Protein AF-A0A846G3V0-F1 (afdb_monomer_lite)

Foldseek 3Di:
DDDPPPDPVVCQQVVCCCVVPVLVCAQPDQKHWAWAADDDLFKTKTKHKKWAALVCLVVQLVDFDDPDDLPWQPWDADPVRDIDNGNDPDPIHGQKHWADDPPPDQIWIDGDPCLCVLQVWDAPPVQRFTWHADPVRDTDTQWGTDRRIIMGGSLSVLLVCQVVNTWMKIWMKMKGFALDADPPDWDKDWDRDPVQSWTKIKIKDACVPVPSPNTGIMMIITGITIHHHDNNCCSCGPPNVPPVPPPWDWAFLDADPVRHTDIDTLPPQCADDPVGHNPVHHHNPRDGDDDPVVVVVQVVPPPRDDDDPDDDDD

Sequence (314 aa):
MATEKVNPSLKWLLQSDWREKFIPSLGIDPWITVYFDKVTEDENLGIFSALIPNADFETSLSKISWDFHLEDGHPCFNKNLNYLRFGNLDDVEPFIIRRDFHGIRDSYNEIIEEFRHFHRLYHDCEKNQLLKFDDRGDEIVVAKLETDKVEVRLKEVRQFLAVKEMHLAIYFDFKRYSESVLDEFTQELDHKNKKDLTYYKLRASSAENFHIANYKSFSYLCGKKLISPFPLNRCGMWPFNDKDKENYIDFIIGVDKNGDSVKYSCNPDELANYFGDNPNAPKYLTPVFFRREVLTKYYAHLYLELFPLTYLVN

pLDDT: mean 86.33, std 15.6, range [25.94, 98.75]

Structure (mmCIF, N/CA/C/O backbone):
data_AF-A0A846G3V0-F1
#
_entry.id   AF-A0A846G3V0-F1
#
loop_
_atom_site.group_PDB
_atom_site.id
_atom_site.type_symbol
_atom_site.label_atom_id
_atom_site.label_alt_id
_atom_site.label_comp_id
_atom_site.label_asym_id
_atom_site.label_entity_id
_atom_site.label_seq_id
_atom_site.pdbx_PDB_ins_code
_atom_site.Cartn_x
_atom_site.Cartn_y
_atom_site.Cartn_z
_atom_site.occupancy
_atom_site.B_iso_or_equiv
_atom_site.auth_seq_id
_atom_site.auth_comp_id
_atom_site.auth_asym_id
_atom_site.auth_atom_id
_atom_site.pdbx_PDB_model_num
ATOM 1 N N . MET A 1 1 ? 16.253 33.427 -20.059 1.00 36.03 1 MET A N 1
ATOM 2 C CA . MET A 1 1 ? 16.603 32.068 -19.598 1.00 36.03 1 MET A CA 1
ATOM 3 C C . MET A 1 1 ? 15.611 31.116 -20.231 1.00 36.03 1 MET A C 1
ATOM 5 O O . MET A 1 1 ? 14.451 31.117 -19.846 1.00 36.03 1 MET A O 1
ATOM 9 N N . ALA A 1 2 ? 16.030 30.451 -21.307 1.00 35.91 2 ALA A N 1
ATOM 10 C CA . ALA A 1 2 ? 15.195 29.511 -22.038 1.00 35.91 2 ALA A CA 1
ATOM 11 C C . ALA A 1 2 ? 15.079 28.224 -21.217 1.00 35.91 2 ALA A C 1
ATOM 13 O O . ALA A 1 2 ? 16.088 27.663 -20.803 1.00 35.91 2 ALA A O 1
ATOM 14 N N . THR A 1 3 ? 13.855 27.789 -20.951 1.00 39.22 3 THR A N 1
ATOM 15 C CA . THR A 1 3 ? 13.557 26.451 -20.452 1.00 39.22 3 THR A CA 1
ATOM 16 C C . THR A 1 3 ? 14.006 25.449 -21.511 1.00 39.22 3 THR A C 1
ATOM 18 O O . THR A 1 3 ? 13.355 25.304 -22.545 1.00 39.22 3 THR A O 1
ATOM 21 N N . GLU A 1 4 ? 15.143 24.788 -21.287 1.00 46.31 4 GLU A N 1
ATOM 22 C CA . GLU A 1 4 ? 15.537 23.620 -22.072 1.00 46.31 4 GLU A CA 1
ATOM 23 C C . GLU A 1 4 ? 14.394 22.605 -22.012 1.00 46.31 4 GLU A C 1
ATOM 25 O O . GLU A 1 4 ? 14.066 22.052 -20.960 1.00 46.31 4 GLU A O 1
ATOM 30 N N . LYS A 1 5 ? 13.725 22.395 -23.150 1.00 50.28 5 LYS A N 1
ATOM 31 C CA . LYS A 1 5 ? 12.775 21.298 -23.309 1.00 50.28 5 LYS A CA 1
ATOM 32 C C . LYS A 1 5 ? 13.585 20.007 -23.260 1.00 50.28 5 LYS A C 1
ATOM 34 O O . LYS A 1 5 ? 14.148 19.601 -24.270 1.00 50.28 5 LYS A O 1
ATOM 39 N N . VAL A 1 6 ? 13.665 19.398 -22.079 1.00 59.28 6 VAL A N 1
ATOM 40 C CA . VAL A 1 6 ? 14.255 18.069 -21.884 1.00 59.28 6 VAL A CA 1
ATOM 41 C C . VAL A 1 6 ? 13.674 17.118 -22.937 1.00 59.28 6 VAL A C 1
ATOM 43 O O . VAL A 1 6 ? 12.453 17.023 -23.080 1.00 59.28 6 VAL A O 1
ATOM 46 N N . ASN A 1 7 ? 14.553 16.453 -23.692 1.00 76.56 7 ASN A N 1
ATOM 47 C CA . ASN A 1 7 ? 14.195 15.498 -24.739 1.00 76.56 7 ASN A CA 1
ATOM 48 C C . ASN A 1 7 ? 13.205 14.443 -24.180 1.00 76.56 7 ASN A C 1
ATOM 50 O O . ASN A 1 7 ? 13.517 13.821 -23.160 1.00 76.56 7 ASN A O 1
ATOM 54 N N . PRO A 1 8 ? 12.032 14.217 -24.806 1.00 81.94 8 PRO A N 1
ATOM 55 C CA . PRO A 1 8 ? 11.047 13.238 -24.342 1.00 81.94 8 PRO A CA 1
ATOM 56 C C . PRO A 1 8 ? 11.614 11.831 -24.113 1.00 81.94 8 PRO A C 1
ATOM 58 O O . PRO A 1 8 ? 11.285 11.213 -23.101 1.00 8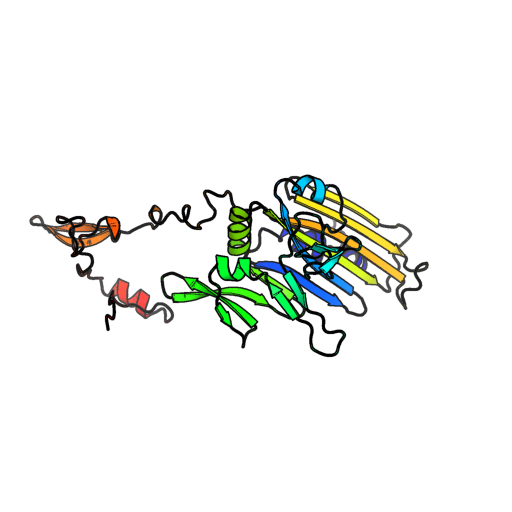1.94 8 PRO A O 1
ATOM 61 N N . SER A 1 9 ? 12.515 11.358 -24.982 1.00 79.44 9 SER A N 1
ATOM 62 C CA . SER A 1 9 ? 13.174 10.051 -24.829 1.00 79.44 9 SER A CA 1
ATOM 63 C C . SER A 1 9 ? 14.070 10.003 -23.594 1.00 79.44 9 SER A C 1
ATOM 65 O O . SER A 1 9 ? 14.131 8.994 -22.894 1.00 79.44 9 SER A O 1
ATOM 67 N N . LEU A 1 10 ? 14.733 11.118 -23.278 1.00 84.50 10 LEU A N 1
ATOM 68 C CA . LEU A 1 10 ? 15.531 11.219 -22.063 1.00 84.50 10 LEU A CA 1
ATOM 69 C C . LEU A 1 10 ? 14.627 11.219 -20.827 1.00 84.50 10 LEU A C 1
ATOM 71 O O . LEU A 1 10 ? 14.893 10.496 -19.879 1.00 84.50 10 LEU A O 1
ATOM 75 N N . LYS A 1 11 ? 13.518 11.966 -20.844 1.00 89.31 11 LYS A N 1
ATOM 76 C CA . LYS A 1 11 ? 12.551 11.978 -19.736 1.00 89.31 11 LYS A CA 1
ATOM 77 C C . LYS A 1 11 ? 11.951 10.592 -19.462 1.00 89.31 11 LYS A C 1
ATOM 79 O O . LYS A 1 11 ? 11.744 10.238 -18.302 1.00 89.31 11 LYS A O 1
ATOM 84 N N . TRP A 1 12 ? 11.693 9.822 -20.519 1.00 91.94 12 TRP A N 1
ATOM 85 C CA . TRP A 1 12 ? 11.236 8.434 -20.446 1.00 91.94 12 TRP A CA 1
ATOM 86 C C . TRP A 1 12 ? 12.228 7.543 -19.691 1.00 91.94 12 TRP A C 1
ATOM 88 O O . TRP A 1 12 ? 11.850 6.915 -18.701 1.00 91.94 12 TRP A O 1
ATOM 98 N N . LEU A 1 13 ? 13.501 7.562 -20.102 1.00 91.62 13 LEU A N 1
ATOM 99 C CA . LEU A 1 13 ? 14.582 6.766 -19.504 1.00 91.62 13 LEU A CA 1
ATOM 100 C C . LEU A 1 13 ? 15.007 7.273 -18.122 1.00 91.62 13 LEU A C 1
ATOM 102 O O . LEU A 1 13 ? 15.448 6.501 -17.280 1.00 91.62 13 LEU A O 1
ATOM 106 N N . LEU A 1 14 ? 14.839 8.563 -17.843 1.00 92.56 14 LEU A N 1
ATOM 107 C CA . LEU A 1 14 ? 15.019 9.096 -16.494 1.00 92.56 14 LEU A CA 1
ATOM 108 C C . LEU A 1 14 ? 13.836 8.812 -15.574 1.00 92.56 14 LEU A C 1
ATOM 110 O O . LEU A 1 14 ? 13.924 9.109 -14.384 1.00 92.56 14 LEU A O 1
ATOM 114 N N . GLN A 1 15 ? 12.761 8.221 -16.104 1.00 95.12 15 GLN A N 1
ATOM 115 C CA . GLN A 1 15 ? 11.571 7.827 -15.357 1.00 95.12 15 GLN A CA 1
ATOM 116 C C . GLN A 1 15 ? 11.016 8.971 -14.493 1.00 95.12 15 GLN A C 1
ATOM 118 O O . GLN A 1 15 ? 10.648 8.784 -13.332 1.00 95.12 15 GLN A O 1
ATOM 123 N N . SER A 1 16 ? 11.003 10.193 -15.041 1.00 92.88 16 SER A N 1
ATOM 124 C CA . SER A 1 16 ? 10.593 11.397 -14.302 1.00 92.88 16 SER A CA 1
ATOM 125 C C . SER A 1 16 ? 9.146 11.330 -13.814 1.00 92.88 16 SER A C 1
ATOM 127 O O . SER A 1 16 ? 8.824 11.886 -12.775 1.00 92.88 16 SER A O 1
ATOM 129 N N . ASP A 1 17 ? 8.253 10.653 -14.528 1.00 94.81 17 ASP A N 1
ATOM 130 C CA . ASP A 1 17 ? 6.891 10.383 -14.062 1.00 94.81 17 ASP 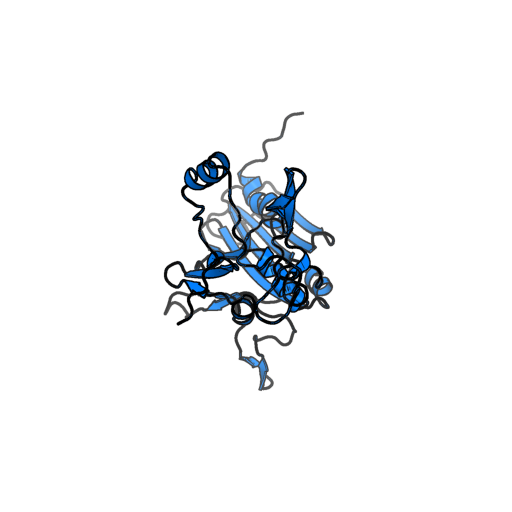A CA 1
ATOM 131 C C . ASP A 1 17 ? 6.870 9.579 -12.753 1.00 94.81 17 ASP A C 1
ATOM 133 O O . ASP A 1 17 ? 6.163 9.959 -11.819 1.00 94.81 17 ASP A O 1
ATOM 137 N N . TRP A 1 18 ? 7.707 8.548 -12.629 1.00 96.19 18 TRP A N 1
ATOM 138 C CA . TRP A 1 18 ? 7.819 7.770 -11.396 1.00 96.19 18 TRP A CA 1
ATOM 139 C C . TRP A 1 18 ? 8.525 8.550 -10.286 1.00 96.19 18 TRP A C 1
ATOM 141 O O . TRP A 1 18 ? 8.023 8.644 -9.167 1.00 96.19 18 TRP A O 1
ATOM 151 N N . ARG A 1 19 ? 9.666 9.169 -10.596 1.00 95.31 19 ARG A N 1
ATOM 152 C CA . ARG A 1 19 ? 10.493 9.876 -9.607 1.00 95.31 19 ARG A CA 1
ATOM 153 C C . ARG A 1 19 ? 9.908 11.188 -9.105 1.00 95.31 19 ARG A C 1
ATOM 155 O O . ARG A 1 19 ? 10.112 11.530 -7.946 1.00 95.31 19 ARG A O 1
ATOM 162 N N . GLU A 1 20 ? 9.273 11.957 -9.982 1.00 93.94 20 GLU A N 1
ATOM 163 C CA . GLU A 1 20 ? 8.843 13.329 -9.685 1.00 93.94 20 GLU A CA 1
ATOM 164 C C . GLU A 1 20 ? 7.348 13.414 -9.376 1.00 93.94 20 GLU A C 1
ATOM 166 O O . GLU A 1 20 ? 6.908 14.433 -8.847 1.00 93.94 20 GLU A O 1
ATOM 171 N N . LYS A 1 21 ? 6.561 12.371 -9.684 1.00 92.62 21 LYS A N 1
ATOM 172 C CA . LYS A 1 21 ? 5.121 12.341 -9.385 1.00 92.62 21 LYS A CA 1
ATOM 173 C C . LYS A 1 21 ? 4.738 11.185 -8.475 1.00 92.62 21 LYS A C 1
ATOM 175 O O . LYS A 1 21 ? 4.290 11.442 -7.366 1.00 92.62 21 LYS A O 1
ATOM 180 N N . PHE A 1 22 ? 4.939 9.943 -8.912 1.00 94.88 22 PHE A N 1
ATOM 181 C CA . PHE A 1 22 ? 4.436 8.776 -8.180 1.00 94.88 22 PHE A CA 1
ATOM 182 C C . PHE A 1 22 ? 5.112 8.581 -6.815 1.00 94.88 22 PHE A C 1
ATOM 184 O O . PHE A 1 22 ? 4.444 8.581 -5.787 1.00 94.88 22 PHE A O 1
ATOM 191 N N . ILE A 1 23 ? 6.445 8.458 -6.776 1.00 96.56 23 ILE A N 1
ATOM 192 C CA . ILE A 1 23 ? 7.184 8.207 -5.526 1.00 96.56 23 ILE A CA 1
ATOM 193 C C . ILE A 1 23 ? 6.943 9.327 -4.491 1.00 96.56 23 ILE A C 1
ATOM 195 O O . ILE A 1 23 ? 6.714 9.014 -3.318 1.00 96.56 23 ILE A O 1
ATOM 199 N N . PRO A 1 24 ? 6.940 10.622 -4.871 1.00 92.69 24 PRO A N 1
ATOM 200 C CA . PRO A 1 24 ? 6.578 11.692 -3.947 1.00 92.69 24 PRO A CA 1
ATOM 201 C C . PRO A 1 24 ? 5.133 11.625 -3.442 1.00 92.69 24 PRO A C 1
ATOM 203 O O . PRO A 1 24 ? 4.900 12.026 -2.305 1.00 92.69 24 PRO A O 1
ATOM 206 N N . SER A 1 25 ? 4.178 11.127 -4.237 1.00 90.94 25 SER A N 1
ATOM 207 C CA . SER A 1 25 ? 2.760 11.102 -3.853 1.00 90.94 25 SER A CA 1
ATOM 208 C C . SER A 1 25 ? 2.389 9.950 -2.910 1.00 90.94 25 SER A C 1
ATOM 210 O O . SER A 1 25 ? 1.431 10.060 -2.138 1.00 90.94 25 SER A O 1
ATOM 212 N N . LEU A 1 26 ? 3.192 8.880 -2.884 1.00 93.00 26 LEU A N 1
ATOM 213 C CA . LEU A 1 26 ? 3.075 7.791 -1.911 1.00 93.00 26 LEU A CA 1
ATOM 214 C C . LEU A 1 26 ? 3.123 8.328 -0.470 1.00 93.00 26 LEU A C 1
ATOM 216 O O . LEU A 1 26 ? 4.099 8.952 -0.050 1.00 93.00 26 LEU A O 1
ATOM 220 N N . GLY A 1 27 ? 2.070 8.052 0.302 1.00 86.94 27 GLY A N 1
ATOM 221 C CA . GLY A 1 27 ? 1.928 8.529 1.683 1.00 86.94 27 GLY A CA 1
ATOM 222 C C . GLY A 1 27 ? 1.340 9.937 1.825 1.00 86.94 27 GLY A C 1
ATOM 223 O O . GLY A 1 27 ? 1.166 10.395 2.956 1.00 86.94 27 GLY A O 1
ATOM 224 N N . ILE A 1 28 ? 1.008 10.601 0.712 1.00 90.06 28 ILE A N 1
ATOM 225 C CA . ILE A 1 28 ? 0.316 11.898 0.670 1.00 90.06 28 ILE A CA 1
ATOM 226 C C . ILE A 1 28 ? -1.082 11.728 0.077 1.00 90.06 28 ILE A C 1
ATOM 228 O O . ILE A 1 28 ? -2.059 12.214 0.650 1.00 90.06 28 ILE A O 1
ATOM 232 N N . ASP A 1 29 ? -1.175 11.024 -1.051 1.00 89.88 29 ASP A N 1
ATOM 233 C CA . ASP A 1 29 ? -2.441 10.819 -1.743 1.00 89.88 29 ASP A CA 1
ATOM 234 C C . ASP A 1 29 ? -3.405 9.958 -0.906 1.00 89.88 29 ASP A C 1
ATOM 236 O O . ASP A 1 29 ? -2.979 9.048 -0.188 1.00 89.88 29 ASP A O 1
ATOM 240 N N . PRO A 1 30 ? -4.730 10.188 -1.004 1.00 90.50 30 PRO A N 1
ATOM 241 C CA . PRO A 1 30 ? -5.718 9.402 -0.264 1.00 90.50 30 PRO A CA 1
ATOM 242 C C . PRO A 1 30 ? -5.701 7.908 -0.597 1.00 90.50 30 PRO A C 1
ATOM 244 O O . PRO A 1 30 ? -6.172 7.109 0.210 1.00 90.50 30 PRO A O 1
ATOM 247 N N . TRP A 1 31 ? -5.187 7.548 -1.773 1.00 95.94 31 TRP A N 1
ATOM 248 C CA . TRP A 1 31 ? -5.049 6.184 -2.261 1.00 95.94 31 TRP A CA 1
ATOM 249 C C . TRP A 1 31 ? -3.578 5.866 -2.468 1.00 95.94 31 TRP A C 1
ATOM 251 O O . TRP A 1 31 ? -2.837 6.666 -3.033 1.00 95.94 31 TRP A O 1
ATOM 261 N N . ILE A 1 32 ? -3.172 4.681 -2.030 1.00 97.25 32 ILE A N 1
ATOM 262 C CA . ILE A 1 32 ? -1.825 4.167 -2.215 1.00 97.25 32 ILE A CA 1
ATOM 263 C C . ILE A 1 32 ? -1.872 2.890 -3.044 1.00 97.25 32 ILE A C 1
ATOM 265 O O . ILE A 1 32 ? -2.667 1.989 -2.774 1.00 97.25 32 ILE A O 1
ATOM 269 N N . THR A 1 33 ? -1.018 2.816 -4.062 1.00 98.12 33 THR A N 1
ATOM 270 C CA . THR A 1 33 ? -0.804 1.589 -4.831 1.00 98.12 33 THR A CA 1
ATOM 271 C C . THR A 1 33 ? 0.133 0.676 -4.048 1.00 98.12 33 THR A C 1
ATOM 273 O O . THR A 1 33 ? 1.282 1.032 -3.796 1.00 98.12 33 THR A O 1
ATOM 276 N N . VAL A 1 34 ? -0.376 -0.484 -3.640 1.00 98.19 34 VAL A N 1
ATOM 277 C CA . VAL A 1 34 ? 0.334 -1.461 -2.791 1.00 98.19 34 VAL A CA 1
ATOM 278 C C . VAL A 1 34 ? 0.745 -2.720 -3.556 1.00 98.19 34 VAL A C 1
ATOM 280 O O . VAL A 1 34 ? 1.553 -3.513 -3.075 1.00 98.19 34 VAL A O 1
ATOM 283 N N . TYR A 1 35 ? 0.205 -2.878 -4.762 1.00 98.19 35 TYR A N 1
ATOM 284 C CA . TYR A 1 35 ? 0.622 -3.844 -5.766 1.00 98.19 35 TYR A CA 1
ATOM 285 C C . TYR A 1 35 ? 0.403 -3.225 -7.143 1.00 98.19 35 TYR A C 1
ATOM 287 O O . TYR A 1 35 ? -0.623 -2.577 -7.369 1.00 98.19 35 TYR A O 1
ATOM 295 N N . PHE A 1 36 ? 1.349 -3.425 -8.049 1.00 97.44 36 PHE A N 1
ATOM 296 C CA . PHE A 1 36 ? 1.206 -3.089 -9.459 1.00 97.44 36 PHE A CA 1
ATOM 297 C C . PHE A 1 36 ? 2.104 -4.006 -10.276 1.00 97.44 36 PHE A C 1
ATOM 299 O O . PHE A 1 36 ? 3.264 -4.189 -9.918 1.00 97.44 36 PHE A O 1
ATOM 306 N N . ASP A 1 37 ? 1.589 -4.558 -11.360 1.00 95.88 37 ASP A N 1
ATOM 307 C CA . ASP A 1 37 ? 2.368 -5.351 -12.300 1.00 95.88 37 ASP A CA 1
ATOM 308 C C . ASP A 1 37 ? 1.958 -4.974 -13.717 1.00 95.88 37 ASP A C 1
ATOM 310 O O . ASP A 1 37 ? 0.801 -5.118 -14.107 1.00 95.88 37 ASP A O 1
ATOM 314 N N . LYS A 1 38 ? 2.900 -4.443 -14.492 1.00 95.88 38 LYS A N 1
ATOM 315 C CA . LYS A 1 38 ? 2.662 -4.075 -15.885 1.00 95.88 38 LYS A CA 1
ATOM 316 C C . LYS A 1 38 ? 3.866 -4.448 -16.723 1.00 95.88 38 LYS A C 1
ATOM 318 O O . LYS A 1 38 ? 4.941 -3.866 -16.580 1.00 95.88 38 LYS A O 1
ATOM 323 N N . VAL A 1 39 ? 3.640 -5.343 -17.675 1.00 94.62 39 VAL A N 1
ATOM 324 C CA . VAL A 1 39 ? 4.629 -5.721 -18.682 1.00 94.62 39 VAL A CA 1
ATOM 325 C C . VAL A 1 39 ? 4.100 -5.352 -20.063 1.00 94.62 39 VAL A C 1
ATOM 327 O O . VAL A 1 39 ? 2.995 -5.720 -20.452 1.00 94.62 39 VAL A O 1
ATOM 330 N N . THR A 1 40 ? 4.898 -4.588 -20.796 1.00 93.31 40 THR A N 1
ATOM 331 C CA . THR A 1 40 ? 4.682 -4.195 -22.193 1.00 93.31 40 THR A CA 1
ATOM 332 C C . THR A 1 40 ? 5.984 -4.405 -22.963 1.00 93.31 40 THR A C 1
ATOM 334 O O . THR A 1 40 ? 6.967 -4.862 -22.386 1.00 93.31 40 THR A O 1
ATOM 337 N N . GLU A 1 41 ? 6.012 -4.075 -24.254 1.00 89.38 41 GLU A N 1
ATOM 338 C CA . GLU A 1 41 ? 7.249 -4.131 -25.045 1.00 89.38 41 GLU A CA 1
ATOM 339 C C . GLU A 1 41 ? 8.340 -3.235 -24.425 1.00 89.38 41 GLU A C 1
ATOM 341 O O . GLU A 1 41 ? 9.450 -3.687 -24.151 1.00 89.38 41 GLU A O 1
ATOM 346 N N . ASP A 1 42 ? 7.977 -1.991 -24.091 1.00 91.25 42 ASP A N 1
ATOM 347 C CA . ASP A 1 42 ? 8.928 -0.947 -23.689 1.00 91.25 42 ASP A CA 1
ATOM 348 C C . ASP A 1 42 ? 9.076 -0.769 -22.170 1.00 91.25 42 ASP A C 1
ATOM 350 O O . ASP A 1 42 ? 9.942 -0.017 -21.716 1.00 91.25 42 ASP A O 1
ATOM 354 N N . GLU A 1 43 ? 8.238 -1.423 -21.363 1.00 94.25 43 GLU A N 1
ATOM 355 C CA . GLU A 1 43 ? 8.241 -1.291 -19.902 1.00 94.25 43 GLU A CA 1
ATOM 356 C C . GLU A 1 43 ? 8.004 -2.628 -19.202 1.00 94.25 43 GLU A C 1
ATOM 358 O O . GLU A 1 43 ? 7.131 -3.399 -19.595 1.00 94.25 43 GLU A O 1
ATOM 363 N N . ASN A 1 44 ? 8.704 -2.838 -18.092 1.00 96.00 44 ASN A N 1
ATOM 364 C CA . ASN A 1 44 ? 8.387 -3.857 -17.100 1.00 96.00 44 ASN A CA 1
ATOM 365 C C . ASN A 1 44 ? 8.396 -3.183 -15.726 1.00 96.00 44 ASN A C 1
ATOM 367 O O . ASN A 1 44 ? 9.445 -2.726 -15.269 1.00 96.00 44 ASN A O 1
ATOM 371 N N . LEU A 1 45 ? 7.218 -3.042 -15.125 1.00 97.25 45 LEU A N 1
ATOM 372 C CA . LEU A 1 45 ? 6.995 -2.243 -13.931 1.00 97.25 45 LEU A CA 1
ATOM 373 C C . LEU A 1 45 ? 6.363 -3.101 -12.839 1.00 97.25 45 LEU A C 1
ATOM 375 O O . LEU A 1 45 ? 5.229 -3.545 -12.992 1.00 97.25 45 LEU A O 1
ATOM 379 N N . GLY A 1 46 ? 7.075 -3.265 -11.726 1.00 97.06 46 GLY A N 1
ATOM 380 C CA . GLY A 1 46 ? 6.588 -3.965 -10.545 1.00 97.06 46 GLY A CA 1
ATOM 381 C C . GLY A 1 46 ? 6.531 -3.058 -9.319 1.00 97.06 46 GLY A C 1
ATOM 382 O O . GLY A 1 46 ? 7.491 -2.348 -9.016 1.00 97.06 46 GLY A O 1
ATOM 383 N N . ILE A 1 47 ? 5.420 -3.114 -8.589 1.00 97.81 47 ILE A N 1
ATOM 384 C CA . ILE A 1 47 ? 5.260 -2.582 -7.234 1.00 97.81 47 ILE A CA 1
ATOM 385 C C . ILE A 1 47 ? 4.768 -3.706 -6.340 1.00 97.81 47 ILE A C 1
ATOM 387 O O . ILE A 1 47 ? 3.807 -4.401 -6.671 1.00 97.81 47 ILE A O 1
ATOM 391 N N . PHE A 1 48 ? 5.390 -3.841 -5.177 1.00 97.50 48 PHE A N 1
ATOM 392 C CA . PHE A 1 48 ? 4.958 -4.778 -4.151 1.00 97.50 48 PHE A CA 1
ATOM 393 C C . PHE A 1 48 ? 5.036 -4.148 -2.769 1.00 97.50 48 PHE A C 1
ATOM 395 O O . PHE A 1 48 ? 5.690 -3.119 -2.591 1.00 97.50 48 PHE A O 1
ATOM 402 N N . SER A 1 49 ? 4.372 -4.745 -1.783 1.00 97.75 49 SER A N 1
ATOM 403 C CA . SER A 1 49 ? 4.391 -4.208 -0.430 1.00 97.75 49 SER A CA 1
ATOM 404 C C . SER A 1 49 ? 4.434 -5.260 0.664 1.00 97.75 49 SER A C 1
ATOM 406 O O . SER A 1 49 ? 3.844 -6.336 0.561 1.00 97.75 49 SER A O 1
ATOM 408 N N . ALA A 1 50 ? 5.127 -4.899 1.739 1.00 97.62 50 ALA A N 1
ATOM 409 C CA . ALA A 1 50 ? 5.260 -5.699 2.946 1.00 97.62 50 ALA A CA 1
ATOM 410 C C . ALA A 1 50 ? 5.270 -4.806 4.188 1.00 97.62 50 ALA A C 1
ATOM 412 O O . ALA A 1 50 ? 5.546 -3.605 4.118 1.00 97.62 50 ALA A O 1
ATOM 413 N N . LEU A 1 51 ? 4.959 -5.401 5.327 1.00 98.31 51 LEU A N 1
ATOM 414 C CA . LEU A 1 51 ? 4.961 -4.768 6.632 1.00 98.31 51 LEU A CA 1
ATOM 415 C C . LEU A 1 51 ? 6.317 -4.992 7.296 1.00 98.31 51 LEU A C 1
ATOM 417 O O . LEU A 1 51 ? 6.768 -6.125 7.437 1.00 98.31 51 LEU A O 1
ATOM 421 N N . ILE A 1 52 ? 6.955 -3.903 7.708 1.00 97.88 52 ILE A N 1
ATOM 422 C CA . ILE A 1 52 ? 8.267 -3.904 8.353 1.00 97.88 52 ILE A CA 1
ATOM 423 C C . ILE A 1 52 ? 8.094 -3.484 9.811 1.00 97.88 52 ILE A C 1
ATOM 425 O O . ILE A 1 52 ? 7.532 -2.409 10.045 1.00 97.88 52 ILE A O 1
ATOM 429 N N . PRO A 1 53 ? 8.591 -4.257 10.791 1.00 97.19 53 PRO A N 1
ATOM 430 C CA . PRO A 1 53 ? 8.592 -3.844 12.190 1.00 97.19 53 PRO A CA 1
ATOM 431 C C . PRO A 1 53 ? 9.195 -2.451 12.385 1.00 97.19 53 PRO A C 1
ATOM 433 O O . PRO A 1 53 ? 10.208 -2.095 11.777 1.00 97.19 53 PRO A O 1
ATOM 436 N N . ASN A 1 54 ? 8.615 -1.656 13.287 1.00 95.94 54 ASN A N 1
ATOM 437 C CA . ASN A 1 54 ? 9.165 -0.342 13.635 1.00 95.94 54 ASN A CA 1
ATOM 438 C C . ASN A 1 54 ? 10.596 -0.414 14.193 1.00 95.94 54 ASN A C 1
ATOM 440 O O . ASN A 1 54 ? 11.307 0.583 14.145 1.00 95.94 54 ASN A O 1
ATOM 444 N N . ALA A 1 55 ? 11.033 -1.561 14.715 1.00 96.00 55 ALA A N 1
ATOM 445 C CA . ALA A 1 55 ? 12.416 -1.751 15.148 1.00 96.00 55 ALA A CA 1
ATOM 446 C C . ALA A 1 55 ? 13.406 -1.831 13.967 1.00 96.00 55 ALA A C 1
ATOM 448 O O . ALA A 1 55 ? 14.566 -1.451 14.116 1.00 96.00 55 ALA A O 1
ATOM 449 N N . ASP A 1 56 ? 12.940 -2.246 12.785 1.00 95.31 56 ASP A N 1
ATOM 450 C CA . ASP A 1 56 ? 13.797 -2.631 11.660 1.00 95.31 56 ASP A CA 1
ATOM 451 C C . ASP A 1 56 ? 13.745 -1.660 10.474 1.00 95.31 56 ASP A C 1
ATOM 453 O O . ASP A 1 56 ? 14.483 -1.831 9.497 1.00 95.31 56 ASP A O 1
ATOM 457 N N . PHE A 1 57 ? 12.919 -0.608 10.531 1.00 94.25 57 PHE A N 1
ATOM 458 C CA . PHE A 1 57 ? 12.729 0.295 9.388 1.00 94.25 57 PHE A CA 1
ATOM 459 C C . PHE A 1 57 ? 14.036 0.981 8.944 1.00 94.25 57 PHE A C 1
ATOM 461 O O . PHE A 1 57 ? 14.258 1.159 7.745 1.00 94.25 57 PHE A O 1
ATOM 468 N N . GLU A 1 58 ? 14.932 1.343 9.875 1.00 95.12 58 GLU A N 1
ATOM 469 C CA . GLU A 1 58 ? 16.228 1.947 9.528 1.00 95.12 58 GLU A CA 1
ATOM 470 C C . GLU A 1 58 ? 17.142 0.956 8.797 1.00 95.12 58 GLU A C 1
ATOM 472 O O . GLU A 1 58 ? 17.811 1.323 7.824 1.00 95.12 58 GLU A O 1
ATOM 477 N N . THR A 1 59 ? 17.137 -0.305 9.238 1.00 95.06 59 THR A N 1
ATOM 478 C CA . THR A 1 59 ? 17.868 -1.406 8.604 1.00 95.06 59 THR A CA 1
ATOM 479 C C . THR A 1 59 ? 17.314 -1.673 7.210 1.00 95.06 59 THR A C 1
ATOM 481 O O . THR A 1 59 ? 18.088 -1.738 6.251 1.00 95.06 59 THR A O 1
ATOM 484 N N . SER A 1 60 ? 15.988 -1.725 7.058 1.00 94.56 60 SER A N 1
ATOM 485 C CA . SER A 1 60 ? 15.325 -1.846 5.754 1.00 94.56 60 SER A CA 1
ATOM 486 C C . SER A 1 60 ? 15.706 -0.690 4.817 1.00 94.56 60 SER A C 1
ATOM 488 O O . SER A 1 60 ? 16.097 -0.930 3.672 1.00 94.56 60 SER A O 1
ATOM 490 N N . LEU A 1 61 ? 15.696 0.560 5.301 1.00 95.38 61 LEU A N 1
ATOM 491 C CA . LEU A 1 61 ? 16.030 1.761 4.517 1.00 95.38 61 LEU A CA 1
ATOM 492 C C . LEU A 1 61 ? 17.547 1.949 4.292 1.00 95.38 61 LEU A C 1
ATOM 494 O O . LEU A 1 61 ? 17.991 2.882 3.610 1.00 95.38 61 LEU A O 1
ATOM 498 N N . SER A 1 62 ? 18.391 1.079 4.853 1.00 95.12 62 SER A N 1
ATOM 499 C CA . SER A 1 62 ? 19.839 1.131 4.635 1.00 95.12 62 SER A CA 1
ATOM 500 C C . SER A 1 62 ? 20.233 0.730 3.207 1.00 95.12 62 SER A C 1
ATOM 502 O O . SER A 1 62 ? 21.240 1.236 2.704 1.00 95.12 62 SER A O 1
ATOM 504 N N . LYS A 1 63 ? 19.401 -0.089 2.545 1.00 95.12 63 LYS A N 1
ATOM 505 C CA . LYS A 1 63 ? 19.606 -0.711 1.228 1.00 95.12 63 LYS A CA 1
ATOM 506 C C . LYS A 1 63 ? 18.351 -0.590 0.350 1.00 95.12 63 LYS A C 1
ATOM 508 O O . LYS A 1 63 ? 17.240 -0.489 0.856 1.00 95.12 63 LYS A O 1
ATOM 513 N N . ILE A 1 64 ? 18.526 -0.627 -0.973 1.00 94.75 64 ILE A N 1
ATOM 514 C CA . ILE A 1 64 ? 17.407 -0.587 -1.938 1.00 94.75 64 ILE A CA 1
ATOM 515 C C . ILE A 1 64 ? 16.735 -1.948 -2.159 1.00 94.75 64 ILE A C 1
ATOM 517 O O . ILE A 1 64 ? 15.633 -1.994 -2.696 1.00 94.75 64 ILE A O 1
ATOM 521 N N . SER A 1 65 ? 17.397 -3.049 -1.783 1.00 92.44 65 SER A N 1
ATOM 522 C CA . SER A 1 65 ? 16.876 -4.402 -1.992 1.00 92.44 65 SER A CA 1
ATOM 523 C C . SER A 1 65 ? 15.593 -4.608 -1.203 1.00 92.44 65 SER A C 1
ATOM 525 O O . SER A 1 65 ? 15.452 -4.067 -0.107 1.00 92.44 65 SER A O 1
ATOM 527 N N . TRP A 1 66 ? 14.690 -5.421 -1.725 1.00 93.06 66 TRP A N 1
ATOM 528 C CA . TRP A 1 66 ? 13.447 -5.735 -1.039 1.00 93.06 66 TRP A CA 1
ATOM 529 C C . TRP A 1 66 ? 13.739 -6.608 0.185 1.00 93.06 66 TRP A C 1
ATOM 531 O O . TRP A 1 66 ? 14.711 -7.364 0.189 1.00 93.06 66 TRP A O 1
ATOM 541 N N . ASP A 1 67 ? 12.951 -6.435 1.244 1.00 92.56 67 ASP A N 1
ATOM 542 C CA . ASP A 1 67 ? 13.049 -7.265 2.456 1.00 92.56 67 ASP A CA 1
ATOM 543 C C . ASP A 1 67 ? 12.086 -8.464 2.381 1.00 92.56 67 ASP A C 1
ATOM 545 O O . ASP A 1 67 ? 12.129 -9.349 3.226 1.00 92.56 67 ASP A O 1
ATOM 549 N N . PHE A 1 68 ? 11.223 -8.467 1.362 1.00 91.06 68 PHE A N 1
ATOM 550 C CA . PHE A 1 68 ? 10.171 -9.441 1.121 1.00 91.06 68 PHE A CA 1
ATOM 551 C C . PHE A 1 68 ? 9.881 -9.500 -0.384 1.00 91.06 68 PHE A C 1
ATOM 553 O O . PHE A 1 68 ? 9.772 -8.456 -1.037 1.00 91.06 68 PHE A O 1
ATOM 560 N N . HIS A 1 69 ? 9.780 -10.698 -0.946 1.00 87.00 69 HIS A N 1
ATOM 561 C CA . HIS A 1 69 ? 9.609 -10.949 -2.377 1.00 87.00 69 HIS A CA 1
ATOM 562 C C . HIS A 1 69 ? 8.201 -11.466 -2.710 1.00 87.00 69 HIS A C 1
ATOM 564 O O . HIS A 1 69 ? 7.454 -11.886 -1.835 1.00 87.00 69 HIS A O 1
ATOM 570 N N . LEU A 1 70 ? 7.826 -11.441 -3.997 1.00 85.00 70 LEU A N 1
ATOM 571 C CA . LEU A 1 70 ? 6.500 -11.889 -4.465 1.00 85.00 70 LEU A CA 1
ATOM 572 C C . LEU A 1 70 ? 6.195 -13.357 -4.132 1.00 85.00 70 LEU A C 1
ATOM 574 O O . LEU A 1 70 ? 5.028 -13.719 -4.004 1.00 85.00 70 LEU A O 1
ATOM 578 N N . GLU A 1 71 ? 7.232 -14.191 -4.059 1.00 82.19 71 GLU A N 1
ATOM 579 C CA . GLU A 1 71 ? 7.123 -15.624 -3.762 1.00 82.19 71 GLU A CA 1
ATOM 580 C C . GLU A 1 71 ? 7.037 -15.909 -2.253 1.00 82.19 71 GLU A C 1
ATOM 582 O O . GLU A 1 71 ? 6.683 -17.022 -1.860 1.00 82.19 71 GLU A O 1
ATOM 587 N N . ASP A 1 72 ? 7.325 -14.909 -1.414 1.00 86.19 72 ASP A N 1
ATOM 588 C CA . ASP A 1 72 ? 7.156 -14.999 0.034 1.00 86.19 72 ASP A CA 1
ATOM 589 C C . ASP A 1 72 ? 5.666 -14.864 0.414 1.00 86.19 72 ASP A C 1
ATOM 591 O O . ASP A 1 72 ? 4.775 -14.698 -0.422 1.00 86.19 72 ASP A O 1
ATOM 595 N N . GLY A 1 73 ? 5.360 -14.951 1.710 1.00 88.75 73 GLY A N 1
ATOM 596 C CA . GLY A 1 73 ? 3.996 -14.790 2.230 1.00 88.75 73 GLY A CA 1
ATOM 597 C C . GLY A 1 73 ? 3.179 -16.074 2.257 1.00 88.75 73 GLY A C 1
ATOM 598 O O . GLY A 1 73 ? 2.054 -16.066 2.757 1.00 88.75 73 GLY A O 1
ATOM 599 N N . HIS A 1 74 ? 3.765 -17.185 1.807 1.00 91.19 74 HIS A N 1
ATOM 600 C CA . HIS A 1 74 ? 3.160 -18.512 1.860 1.00 91.19 74 HIS A CA 1
ATOM 601 C C . HIS A 1 74 ? 3.777 -19.349 2.985 1.00 91.19 74 HIS A C 1
ATOM 603 O O . HIS A 1 74 ? 5.005 -19.391 3.115 1.00 91.19 74 HIS A O 1
ATOM 609 N N . PRO A 1 75 ? 2.962 -20.056 3.788 1.00 92.50 75 PRO A N 1
ATOM 610 C CA . PRO A 1 75 ? 3.487 -20.970 4.786 1.00 92.50 75 PRO A CA 1
ATOM 611 C C . PRO A 1 75 ? 4.334 -22.083 4.166 1.00 92.50 75 PRO A C 1
ATOM 613 O O . PRO A 1 75 ? 3.908 -22.742 3.216 1.00 92.50 75 PRO A O 1
ATOM 616 N N . CYS A 1 76 ? 5.510 -22.346 4.730 1.00 92.50 76 CYS A N 1
ATOM 617 C CA . CYS A 1 76 ? 6.376 -23.423 4.259 1.00 92.50 76 CYS A CA 1
ATOM 618 C C . CYS A 1 76 ? 7.228 -24.015 5.389 1.00 92.50 76 CYS A C 1
ATOM 620 O O . CYS A 1 76 ? 7.277 -23.491 6.503 1.00 92.50 76 CYS A O 1
ATOM 622 N N . PHE A 1 77 ? 7.905 -25.127 5.103 1.00 93.56 77 PHE A N 1
ATOM 623 C CA . PHE A 1 77 ? 8.978 -25.638 5.951 1.00 93.56 77 PHE A CA 1
ATOM 624 C C . PHE A 1 77 ? 10.324 -25.266 5.343 1.00 93.56 77 PHE A C 1
ATOM 626 O O . PHE A 1 77 ? 10.556 -25.483 4.152 1.00 93.56 77 PHE A O 1
ATOM 633 N N . ASN A 1 78 ? 11.238 -24.758 6.166 1.00 90.44 78 ASN A N 1
ATOM 634 C CA . ASN A 1 78 ? 12.617 -24.575 5.728 1.00 90.44 78 ASN A CA 1
ATOM 635 C C . ASN A 1 78 ? 13.386 -25.912 5.715 1.00 90.44 78 ASN A C 1
ATOM 637 O O . ASN A 1 78 ? 12.894 -26.954 6.154 1.00 90.44 78 ASN A O 1
ATOM 641 N N . LYS A 1 79 ? 14.645 -25.880 5.261 1.00 90.88 79 LYS A N 1
ATOM 642 C CA . LYS A 1 79 ? 15.523 -27.067 5.206 1.00 90.88 79 LYS A CA 1
ATOM 643 C C . LYS A 1 79 ? 15.748 -27.745 6.566 1.00 90.88 79 LYS A C 1
ATOM 645 O O . LYS A 1 79 ? 16.092 -28.920 6.597 1.00 90.88 79 LYS A O 1
ATOM 650 N N . ASN A 1 80 ? 15.543 -27.016 7.663 1.00 93.44 80 ASN A N 1
ATOM 651 C CA . ASN A 1 80 ? 15.693 -27.504 9.033 1.00 93.44 80 ASN A CA 1
ATOM 652 C C . ASN A 1 80 ? 14.361 -27.986 9.638 1.00 93.44 80 ASN A C 1
ATOM 654 O O . ASN A 1 80 ? 14.313 -28.245 10.835 1.00 93.44 80 ASN A O 1
ATOM 658 N N . LEU A 1 81 ? 13.295 -28.106 8.834 1.00 92.44 81 LEU A N 1
ATOM 659 C CA . LEU A 1 81 ? 11.950 -28.512 9.263 1.00 92.44 81 LEU A CA 1
ATOM 660 C C . LEU A 1 81 ? 11.288 -27.547 10.263 1.00 92.44 81 LEU A C 1
ATOM 662 O O . LEU A 1 81 ? 10.378 -27.938 10.994 1.00 92.44 81 LEU A O 1
ATOM 666 N N . ASN A 1 82 ? 11.676 -26.270 10.250 1.00 93.56 82 ASN A N 1
ATOM 667 C CA . ASN A 1 82 ? 10.948 -25.230 10.973 1.00 93.56 82 ASN A CA 1
ATOM 668 C C . ASN A 1 82 ? 9.793 -24.725 10.109 1.00 93.56 82 ASN A C 1
ATOM 67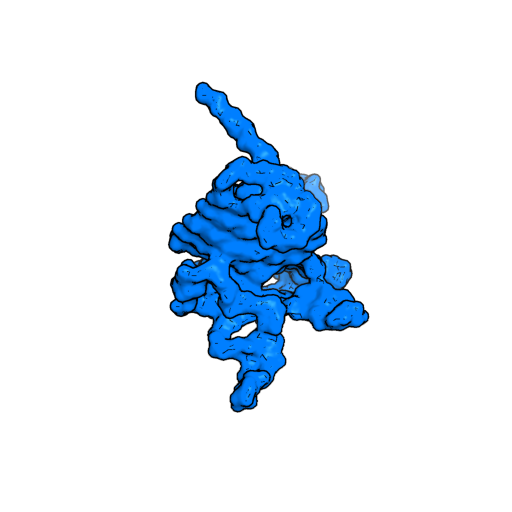0 O O . ASN A 1 82 ? 9.998 -24.401 8.936 1.00 93.56 82 ASN A O 1
ATOM 674 N N . TYR A 1 83 ? 8.603 -24.632 10.700 1.00 94.06 83 TYR A N 1
ATOM 675 C CA . TYR A 1 83 ? 7.446 -24.011 10.063 1.00 94.06 83 TYR A CA 1
ATOM 676 C C . TYR A 1 83 ? 7.622 -22.491 10.026 1.00 94.06 83 TYR A C 1
ATOM 678 O O . TYR A 1 83 ? 7.792 -21.860 11.069 1.00 94.06 83 TYR A O 1
ATOM 686 N N . LEU A 1 84 ? 7.567 -21.917 8.828 1.00 92.69 84 LEU A N 1
ATOM 687 C CA . LEU A 1 84 ? 7.635 -20.483 8.578 1.00 92.69 84 LEU A CA 1
ATOM 688 C C . LEU A 1 84 ? 6.260 -20.017 8.121 1.00 92.69 84 LEU A C 1
ATOM 690 O O . LEU A 1 84 ? 5.794 -20.427 7.060 1.00 92.69 84 LEU A O 1
ATOM 694 N N . ARG A 1 85 ? 5.607 -19.160 8.910 1.00 91.81 85 ARG A N 1
ATOM 695 C CA . ARG A 1 85 ? 4.242 -18.693 8.618 1.00 91.81 85 ARG A CA 1
ATOM 696 C C . ARG A 1 85 ? 4.151 -17.944 7.286 1.00 91.81 85 ARG A C 1
ATOM 698 O O . ARG A 1 85 ? 3.156 -18.099 6.589 1.00 91.81 85 ARG A O 1
ATOM 705 N N . PHE A 1 86 ? 5.177 -17.168 6.947 1.00 92.62 86 PHE A N 1
ATOM 706 C CA . PHE A 1 86 ? 5.238 -16.352 5.730 1.00 92.62 86 PHE A CA 1
ATOM 707 C C . PHE A 1 86 ? 6.435 -16.700 4.837 1.00 92.62 86 PHE A C 1
ATOM 709 O O . PHE A 1 86 ? 6.819 -15.910 3.982 1.00 92.62 86 PHE A O 1
ATOM 716 N N . GLY A 1 87 ? 7.044 -17.869 5.043 1.00 88.19 87 GLY A N 1
ATOM 717 C CA . GLY A 1 87 ? 8.179 -18.323 4.239 1.00 88.19 87 GLY A CA 1
ATOM 718 C C . GLY A 1 87 ? 9.529 -17.683 4.579 1.00 88.19 87 GLY A C 1
ATOM 719 O O . GLY A 1 87 ? 10.542 -18.083 4.013 1.00 88.19 87 GLY A O 1
ATOM 720 N N . ASN A 1 88 ? 9.576 -16.771 5.550 1.00 87.94 88 ASN A N 1
ATOM 721 C CA . ASN A 1 88 ? 10.792 -16.118 6.030 1.00 87.94 88 ASN A CA 1
ATOM 722 C C . ASN A 1 88 ? 11.059 -16.407 7.522 1.00 87.94 88 ASN A C 1
ATOM 724 O O . ASN A 1 88 ? 10.218 -16.956 8.236 1.00 87.94 88 ASN A O 1
ATOM 728 N N . LEU A 1 89 ? 12.282 -16.096 7.963 1.00 83.25 89 LEU A N 1
ATOM 729 C CA . LEU A 1 89 ? 12.701 -16.157 9.372 1.00 83.25 89 LEU A CA 1
ATOM 730 C C . LEU A 1 89 ? 12.641 -14.791 10.067 1.00 83.25 89 LEU A C 1
ATOM 732 O O . LEU A 1 89 ? 12.764 -14.737 11.288 1.00 83.25 89 LEU A O 1
ATOM 736 N N . ASP A 1 90 ? 12.489 -13.723 9.289 1.00 84.69 90 ASP A N 1
ATOM 737 C CA . ASP A 1 90 ? 12.448 -12.348 9.770 1.00 84.69 90 ASP A CA 1
ATOM 738 C C . ASP A 1 90 ? 11.000 -11.958 10.106 1.00 84.69 90 ASP A C 1
ATOM 740 O O . ASP A 1 90 ? 10.059 -12.502 9.532 1.00 84.69 90 ASP A O 1
ATOM 744 N N . ASP A 1 91 ? 10.806 -10.959 10.969 1.00 90.94 91 ASP A N 1
ATOM 745 C CA . ASP A 1 91 ? 9.477 -10.476 11.390 1.00 90.94 91 ASP A CA 1
ATOM 746 C C . ASP A 1 91 ? 8.767 -9.606 10.322 1.00 90.94 91 ASP A C 1
ATOM 748 O O . ASP A 1 91 ? 7.851 -8.836 10.617 1.00 90.94 91 ASP A O 1
ATOM 752 N N . VAL A 1 92 ? 9.200 -9.704 9.062 1.00 95.19 92 VAL A N 1
ATOM 753 C CA . VAL A 1 92 ? 8.575 -9.025 7.923 1.00 95.19 92 VAL A CA 1
ATOM 754 C C . VAL A 1 92 ? 7.336 -9.804 7.497 1.00 95.19 92 VAL A C 1
ATOM 756 O O . VAL A 1 92 ? 7.411 -10.997 7.203 1.00 95.19 92 VAL A O 1
ATOM 759 N N . GLU A 1 93 ? 6.193 -9.131 7.422 1.00 96.25 93 GLU A N 1
ATOM 760 C CA . GLU A 1 93 ? 4.918 -9.761 7.072 1.00 96.25 93 GLU A CA 1
ATOM 761 C C . GLU A 1 93 ? 4.430 -9.296 5.689 1.00 96.25 93 GLU A C 1
ATOM 763 O O . GLU A 1 93 ? 4.672 -8.150 5.300 1.00 96.25 93 GLU A O 1
ATOM 768 N N . PRO A 1 94 ? 3.700 -10.127 4.927 1.00 96.62 94 PRO A N 1
ATOM 769 C CA . PRO A 1 94 ? 3.057 -9.662 3.704 1.00 96.62 94 PRO A CA 1
ATOM 770 C C . PRO A 1 94 ? 1.995 -8.603 4.029 1.00 96.62 94 PRO A C 1
ATOM 772 O O . PRO A 1 94 ? 1.284 -8.712 5.025 1.00 96.62 94 PRO A O 1
ATOM 775 N N . PHE A 1 95 ? 1.824 -7.605 3.160 1.00 97.94 95 PHE A N 1
ATOM 776 C CA . PHE A 1 95 ? 0.583 -6.814 3.127 1.00 97.94 95 PHE A CA 1
ATOM 777 C C . PHE A 1 95 ? -0.351 -7.310 2.017 1.00 97.94 95 PHE A C 1
ATOM 779 O O . PHE A 1 95 ? -1.570 -7.388 2.199 1.00 97.94 95 PHE A O 1
ATOM 786 N N . ILE A 1 96 ? 0.252 -7.708 0.893 1.00 97.25 96 ILE A N 1
ATOM 787 C CA . ILE A 1 96 ? -0.384 -8.380 -0.236 1.00 97.25 96 ILE A CA 1
ATOM 788 C C . ILE A 1 96 ? 0.193 -9.787 -0.367 1.00 97.25 96 ILE A C 1
ATOM 790 O O . ILE A 1 96 ? 1.401 -9.977 -0.257 1.00 97.25 96 ILE A O 1
ATOM 794 N N . ILE A 1 97 ? -0.666 -10.763 -0.647 1.00 95.19 97 ILE A N 1
ATOM 795 C CA . ILE A 1 97 ? -0.283 -12.121 -1.033 1.00 95.19 97 ILE A CA 1
ATOM 796 C C . ILE A 1 97 ? -0.679 -12.310 -2.498 1.00 95.19 97 ILE A C 1
ATOM 798 O O . ILE A 1 97 ? -1.863 -12.255 -2.844 1.00 95.19 97 ILE A O 1
ATOM 802 N N . ARG A 1 98 ? 0.310 -12.534 -3.372 1.00 93.38 98 ARG A N 1
ATOM 803 C CA . ARG A 1 98 ? 0.062 -12.903 -4.771 1.00 93.38 98 ARG A CA 1
ATOM 804 C C . ARG A 1 98 ? -0.231 -14.398 -4.845 1.00 93.38 98 ARG A C 1
ATOM 806 O O . ARG A 1 98 ? 0.567 -15.223 -4.403 1.00 93.38 98 ARG A O 1
ATOM 813 N N . ARG A 1 99 ? -1.374 -14.751 -5.425 1.00 91.94 99 ARG A N 1
ATOM 814 C CA . ARG A 1 99 ? -1.766 -16.134 -5.703 1.00 91.94 99 ARG A CA 1
ATOM 815 C C . ARG A 1 99 ? -1.461 -16.428 -7.162 1.00 91.94 99 ARG A C 1
ATOM 817 O O . ARG A 1 99 ? -2.131 -15.886 -8.035 1.00 91.94 99 ARG A O 1
ATOM 824 N N . ASP A 1 100 ? -0.454 -17.256 -7.416 1.00 90.06 100 ASP A N 1
ATOM 825 C CA . ASP A 1 100 ? -0.155 -17.795 -8.745 1.00 90.06 100 ASP A CA 1
ATOM 826 C C . ASP A 1 100 ? -0.589 -19.262 -8.835 1.00 90.06 100 ASP A C 1
ATOM 828 O O . ASP A 1 100 ? -0.495 -20.016 -7.866 1.00 90.06 100 ASP A O 1
ATOM 832 N N . PHE A 1 101 ? -1.071 -19.660 -10.009 1.00 92.69 101 PHE A N 1
ATOM 833 C CA . PHE A 1 101 ? -1.507 -21.029 -10.290 1.00 92.69 101 PHE A CA 1
ATOM 834 C C . PHE A 1 101 ? -0.810 -21.596 -11.526 1.00 92.69 101 PHE A C 1
ATOM 836 O O . PHE A 1 101 ? -1.380 -22.440 -12.221 1.00 92.69 101 PHE A O 1
ATOM 843 N N . HIS A 1 102 ? 0.397 -21.111 -11.834 1.00 89.88 102 HIS A N 1
ATOM 844 C CA . HIS A 1 102 ? 1.229 -21.581 -12.940 1.00 89.88 102 HIS A CA 1
ATOM 845 C C . HIS A 1 102 ? 0.489 -21.597 -14.288 1.00 89.88 102 HIS A C 1
ATOM 847 O O . HIS A 1 102 ? 0.610 -22.533 -15.078 1.00 89.88 102 HIS A O 1
ATOM 853 N N . GLY A 1 103 ? -0.349 -20.582 -14.523 1.00 90.31 103 GLY A N 1
ATOM 854 C CA . GLY A 1 103 ? -1.160 -20.449 -15.736 1.00 90.31 103 GLY A CA 1
ATOM 855 C C . GLY A 1 103 ? -2.364 -21.398 -15.844 1.00 90.31 103 GLY A C 1
ATOM 856 O O . GLY A 1 103 ? -3.078 -21.348 -16.842 1.00 90.31 103 GLY A O 1
ATOM 857 N N . ILE A 1 104 ? -2.635 -22.250 -14.845 1.00 95.56 104 ILE A N 1
ATOM 858 C CA . ILE A 1 104 ? -3.819 -23.136 -14.827 1.00 95.56 104 ILE A CA 1
ATOM 859 C C . ILE A 1 104 ? -5.097 -22.342 -14.512 1.00 95.56 104 ILE A C 1
ATOM 861 O O . ILE A 1 104 ? -6.198 -22.690 -14.958 1.00 95.56 104 ILE A O 1
ATOM 865 N N . ARG A 1 105 ? -4.960 -21.298 -13.695 1.00 95.25 105 ARG A N 1
ATOM 866 C CA . ARG A 1 105 ? -6.010 -20.349 -13.319 1.00 95.25 105 ARG A CA 1
ATOM 867 C C . ARG A 1 105 ? -5.430 -18.949 -13.291 1.00 95.25 105 ARG A C 1
ATOM 869 O O . ARG A 1 105 ? -4.223 -18.787 -13.103 1.00 95.25 105 ARG A O 1
ATOM 876 N N . ASP A 1 106 ? -6.314 -17.971 -13.428 1.00 92.50 106 ASP A N 1
ATOM 877 C CA . ASP A 1 106 ? -5.943 -16.574 -13.285 1.00 92.50 106 ASP A CA 1
ATOM 878 C C . ASP A 1 106 ? -5.383 -16.334 -11.885 1.00 92.50 106 ASP A C 1
ATOM 880 O O . ASP A 1 106 ? -5.977 -16.700 -10.866 1.00 92.50 106 ASP A O 1
ATOM 884 N N . SER A 1 107 ? -4.200 -15.737 -11.855 1.00 93.44 107 SER A N 1
ATOM 885 C CA . SER A 1 107 ? -3.592 -15.248 -10.630 1.00 93.44 107 SER A CA 1
ATOM 886 C C . SER A 1 107 ? -4.382 -14.064 -10.083 1.00 93.44 107 SER A C 1
ATOM 888 O O . SER A 1 107 ? -4.935 -13.280 -10.854 1.00 93.44 107 SER A O 1
ATOM 890 N N . TYR A 1 108 ? -4.381 -13.884 -8.769 1.00 94.12 108 TYR A N 1
ATOM 891 C CA . TYR A 1 108 ? -5.059 -12.760 -8.130 1.00 94.12 108 TYR A CA 1
ATOM 892 C C . TYR A 1 108 ? -4.317 -12.306 -6.871 1.00 94.12 108 TYR A C 1
ATOM 894 O O . TYR A 1 108 ? -3.379 -12.960 -6.408 1.00 94.12 108 TYR A O 1
ATOM 902 N N . ASN A 1 109 ? -4.716 -11.152 -6.337 1.00 95.25 109 ASN A N 1
ATOM 903 C CA . ASN A 1 109 ? -4.109 -10.554 -5.153 1.00 95.25 109 ASN A CA 1
ATOM 904 C C . ASN A 1 109 ? -5.056 -10.654 -3.959 1.00 95.25 109 ASN A C 1
ATOM 906 O O . ASN A 1 109 ? -6.237 -10.325 -4.065 1.00 95.25 109 ASN A O 1
ATOM 910 N N . GLU A 1 110 ? -4.520 -11.050 -2.811 1.00 95.31 110 GLU A N 1
ATOM 911 C CA . GLU A 1 110 ? -5.216 -11.018 -1.528 1.00 95.31 110 GLU A CA 1
ATOM 912 C C . GLU A 1 110 ? -4.568 -9.945 -0.647 1.00 95.31 110 GLU A C 1
ATOM 914 O O . GLU A 1 110 ? -3.350 -9.921 -0.488 1.00 95.31 110 GLU A O 1
ATOM 919 N N . ILE A 1 111 ? -5.368 -9.060 -0.047 1.00 97.25 111 ILE A N 1
ATOM 920 C CA . ILE A 1 111 ? -4.909 -8.288 1.117 1.00 97.25 111 ILE A CA 1
ATOM 921 C C . ILE A 1 111 ? -4.968 -9.215 2.328 1.00 97.25 111 ILE A C 1
ATOM 923 O O . ILE A 1 111 ? -5.944 -9.961 2.474 1.00 97.25 111 ILE A O 1
ATOM 927 N N . ILE A 1 112 ? -3.957 -9.150 3.200 1.00 96.88 112 ILE A N 1
ATOM 928 C CA . ILE A 1 112 ? -3.908 -9.994 4.395 1.00 96.88 112 ILE A CA 1
ATOM 929 C C . ILE A 1 112 ? -5.214 -9.955 5.189 1.00 96.88 112 ILE A C 1
ATOM 931 O O . ILE A 1 112 ? -5.827 -8.906 5.412 1.00 96.88 112 ILE A O 1
ATOM 935 N N . GLU A 1 113 ? -5.631 -11.133 5.640 1.00 96.62 113 GLU A N 1
ATOM 936 C CA . GLU A 1 113 ? -6.902 -11.317 6.330 1.00 96.62 113 GLU A CA 1
ATOM 937 C C . GLU A 1 113 ? -7.011 -10.436 7.586 1.00 96.62 113 GLU A C 1
ATOM 939 O O . GLU A 1 113 ? -8.058 -9.847 7.849 1.00 96.62 113 GLU A O 1
ATOM 944 N N . GLU A 1 114 ? -5.907 -10.266 8.315 1.00 97.62 114 GLU A N 1
ATOM 945 C CA . GLU A 1 114 ? -5.864 -9.440 9.520 1.00 97.62 114 GLU A CA 1
ATOM 946 C C . GLU A 1 114 ? -6.278 -7.986 9.247 1.00 97.62 114 GLU A C 1
ATOM 948 O O . GLU A 1 114 ? -7.061 -7.428 10.011 1.00 97.62 114 GLU A O 1
ATOM 953 N N . PHE A 1 115 ? -5.847 -7.390 8.128 1.00 98.19 115 PHE A N 1
ATOM 954 C CA . PHE A 1 115 ? -6.260 -6.036 7.739 1.00 98.19 115 PHE A CA 1
ATOM 955 C C . PHE A 1 115 ? -7.765 -5.963 7.449 1.00 98.19 115 PHE A C 1
ATOM 957 O O . PHE A 1 115 ? -8.435 -5.000 7.834 1.00 98.19 115 PHE A O 1
ATOM 964 N N . ARG A 1 116 ? -8.308 -6.998 6.794 1.00 98.00 116 ARG A N 1
ATOM 965 C CA . ARG A 1 116 ? -9.739 -7.096 6.473 1.00 98.00 116 ARG A CA 1
ATOM 966 C C . ARG A 1 116 ? -10.574 -7.162 7.746 1.00 98.00 116 ARG A C 1
ATOM 968 O O . ARG A 1 116 ? -11.514 -6.385 7.892 1.00 98.00 116 ARG A O 1
ATOM 975 N N . HIS A 1 117 ? -10.203 -8.033 8.682 1.00 97.50 117 HIS A N 1
ATOM 976 C CA . HIS A 1 117 ? -10.919 -8.196 9.950 1.00 97.50 117 HIS A CA 1
ATOM 977 C C . HIS A 1 117 ? -10.746 -6.997 10.878 1.00 97.50 117 HIS A C 1
ATOM 979 O O . HIS A 1 117 ? -11.721 -6.558 11.487 1.00 97.50 117 HIS A O 1
ATOM 985 N N . PHE A 1 118 ? -9.546 -6.415 10.937 1.00 96.44 118 PHE A N 1
ATOM 986 C CA . PHE A 1 118 ? -9.258 -5.227 11.743 1.00 96.44 118 PHE A CA 1
ATOM 987 C C . PHE A 1 118 ? -10.189 -4.057 11.402 1.00 96.44 118 PHE A C 1
ATOM 989 O O . PHE A 1 118 ? -10.719 -3.396 12.296 1.00 96.44 118 PHE A O 1
ATOM 996 N N . HIS A 1 119 ? -10.444 -3.837 10.110 1.00 96.00 119 HIS A N 1
ATOM 997 C CA . HIS A 1 119 ? -11.363 -2.799 9.637 1.00 96.00 119 HIS A CA 1
ATOM 998 C C . HIS A 1 119 ? -12.802 -3.278 9.424 1.00 96.00 119 HIS A C 1
ATOM 1000 O O . HIS A 1 119 ? -13.644 -2.467 9.037 1.00 96.00 119 HIS A O 1
ATOM 1006 N N . ARG A 1 120 ? -13.092 -4.560 9.695 1.00 95.12 120 ARG A N 1
ATOM 1007 C CA . ARG A 1 120 ? -14.389 -5.219 9.458 1.00 95.12 120 ARG A CA 1
ATOM 1008 C C . ARG A 1 120 ? -14.889 -5.028 8.023 1.00 95.12 120 ARG A C 1
ATOM 1010 O O . ARG A 1 120 ? -16.041 -4.666 7.798 1.00 95.12 120 ARG A O 1
ATOM 1017 N N . LEU A 1 121 ? -13.996 -5.227 7.057 1.00 97.69 121 LEU A N 1
ATOM 1018 C CA . LEU A 1 121 ? -14.278 -4.971 5.651 1.00 97.69 121 LEU A CA 1
ATOM 1019 C C . LEU A 1 121 ? -15.165 -6.062 5.051 1.00 97.69 121 LEU A C 1
ATOM 1021 O O . LEU A 1 121 ? -14.859 -7.253 5.145 1.00 97.69 121 LEU A O 1
ATOM 1025 N N . TYR A 1 122 ? -16.219 -5.637 4.367 1.00 97.44 122 TYR A N 1
ATOM 1026 C CA . TYR A 1 122 ? -17.023 -6.486 3.498 1.00 97.44 122 TYR A CA 1
ATOM 1027 C C . TYR A 1 122 ? -16.352 -6.616 2.127 1.00 97.44 122 TYR A C 1
ATOM 1029 O O . TYR A 1 122 ? -15.784 -5.650 1.623 1.00 97.44 122 TYR A O 1
ATOM 1037 N N . HIS A 1 123 ? -16.409 -7.798 1.510 1.00 97.56 123 HIS A N 1
ATOM 1038 C CA . HIS A 1 123 ? -15.881 -8.016 0.161 1.00 97.56 123 HIS A CA 1
ATOM 1039 C C . HIS A 1 123 ? -17.029 -8.021 -0.846 1.00 97.56 123 HIS A C 1
ATOM 1041 O O . HIS A 1 123 ? -17.815 -8.963 -0.893 1.00 97.56 123 HIS A O 1
ATOM 1047 N N . ASP A 1 124 ? -17.100 -6.973 -1.662 1.00 97.25 124 ASP A N 1
ATOM 1048 C CA . ASP A 1 124 ? -17.918 -6.952 -2.870 1.00 97.25 124 ASP A CA 1
ATOM 1049 C C . ASP A 1 124 ? -17.196 -7.767 -3.953 1.00 97.25 124 ASP A C 1
ATOM 1051 O O . ASP A 1 124 ? -16.247 -7.291 -4.583 1.00 97.25 124 ASP A O 1
ATOM 1055 N N . CYS A 1 125 ? -17.616 -9.020 -4.128 1.00 94.25 125 CYS A N 1
ATOM 1056 C CA . CYS A 1 125 ? -17.033 -9.942 -5.102 1.00 94.25 125 CYS A CA 1
ATOM 1057 C C . CYS A 1 125 ? -17.336 -9.557 -6.557 1.00 94.25 125 CYS A C 1
ATOM 1059 O O . CYS A 1 125 ? -16.595 -9.974 -7.443 1.00 94.25 125 CYS A O 1
ATOM 1061 N N . GLU A 1 126 ? -18.396 -8.786 -6.823 1.00 94.56 126 GLU A N 1
ATOM 1062 C CA . GLU A 1 126 ? -18.759 -8.390 -8.189 1.00 94.56 126 GLU A CA 1
ATOM 1063 C C . GLU A 1 126 ? -17.806 -7.316 -8.711 1.00 94.56 126 GLU A C 1
ATOM 1065 O O . GLU A 1 126 ? -17.321 -7.400 -9.838 1.00 94.56 126 GLU A O 1
ATOM 1070 N N . LYS A 1 127 ? -17.496 -6.321 -7.872 1.00 94.94 127 LYS A N 1
ATOM 1071 C CA . LYS A 1 127 ? -16.546 -5.244 -8.207 1.00 94.94 127 LYS A CA 1
ATOM 1072 C C . LYS A 1 127 ? -15.109 -5.547 -7.790 1.00 94.94 127 LYS A C 1
ATOM 1074 O O . LYS A 1 127 ? -14.213 -4.759 -8.083 1.00 94.94 127 LYS A O 1
ATOM 1079 N N . ASN A 1 128 ? -14.905 -6.647 -7.072 1.00 95.88 128 ASN A N 1
ATOM 1080 C CA . ASN A 1 128 ? -13.670 -7.009 -6.387 1.00 95.88 128 ASN A CA 1
ATOM 1081 C C . ASN A 1 128 ? -13.106 -5.869 -5.516 1.00 95.88 128 ASN A C 1
ATOM 1083 O O . ASN A 1 128 ? -11.969 -5.414 -5.671 1.00 95.88 128 ASN A O 1
ATOM 1087 N N . GLN A 1 129 ? -13.946 -5.375 -4.606 1.00 97.88 129 GLN A N 1
ATOM 1088 C CA . GLN A 1 129 ? -13.641 -4.254 -3.717 1.00 97.88 129 GLN A CA 1
ATOM 1089 C C . GLN A 1 129 ? -13.840 -4.631 -2.253 1.00 97.88 129 GLN A C 1
ATOM 1091 O O . GLN A 1 129 ? -14.696 -5.444 -1.910 1.00 97.88 129 GLN A O 1
ATOM 1096 N N . LEU A 1 130 ? -13.063 -4.000 -1.374 1.00 98.50 130 LEU A N 1
ATOM 1097 C CA . LEU A 1 130 ? -13.285 -4.068 0.066 1.00 98.50 130 LEU A CA 1
ATOM 1098 C C . LEU A 1 130 ? -13.984 -2.799 0.530 1.00 98.50 130 LEU A C 1
ATOM 1100 O O . LEU A 1 130 ? -13.468 -1.698 0.326 1.00 98.50 130 LEU A O 1
ATOM 1104 N N . LEU A 1 131 ? -15.137 -2.967 1.163 1.00 98.06 131 LEU A N 1
ATOM 1105 C CA . LEU A 1 131 ? -16.013 -1.900 1.617 1.00 98.06 131 LEU A CA 1
ATOM 1106 C C . LEU A 1 131 ? -16.020 -1.830 3.143 1.00 98.06 131 LEU A C 1
ATOM 1108 O O . LEU A 1 131 ? -15.969 -2.848 3.833 1.00 98.06 131 LEU A O 1
ATOM 1112 N N . LYS A 1 132 ? -16.118 -0.615 3.663 1.00 95.38 132 LYS A N 1
ATOM 1113 C CA . LYS A 1 132 ? -16.440 -0.315 5.055 1.00 95.38 132 LYS A CA 1
ATOM 1114 C C . LYS A 1 132 ? -17.737 0.481 5.076 1.00 95.38 132 LYS A C 1
ATOM 1116 O O . LYS A 1 132 ? -17.978 1.260 4.162 1.00 95.38 132 LYS A O 1
ATOM 1121 N N . PHE A 1 133 ? -18.519 0.315 6.130 1.00 90.38 133 PHE A N 1
ATOM 1122 C CA . PHE A 1 133 ? -19.711 1.116 6.375 1.00 90.38 133 PHE A CA 1
ATOM 1123 C C . PHE A 1 133 ? -19.427 2.059 7.537 1.00 90.38 133 PHE A C 1
ATOM 1125 O O . PHE A 1 133 ? -18.797 1.649 8.521 1.00 90.38 133 PHE A O 1
ATOM 1132 N N . ASP A 1 134 ? -19.807 3.324 7.402 1.00 82.94 134 ASP A N 1
ATOM 1133 C CA . ASP A 1 134 ? -19.751 4.255 8.526 1.00 82.94 134 ASP A CA 1
ATOM 1134 C C . ASP A 1 134 ? -20.954 4.080 9.467 1.00 82.94 134 ASP A C 1
ATOM 1136 O O . ASP A 1 134 ? -21.812 3.219 9.261 1.00 82.94 134 ASP A O 1
ATOM 1140 N N . ASP A 1 135 ? -21.020 4.893 10.523 1.00 77.50 135 ASP A N 1
ATOM 1141 C CA . ASP A 1 135 ? -22.089 4.811 11.525 1.00 77.50 135 ASP A CA 1
ATOM 1142 C C . ASP A 1 135 ? -23.480 5.177 10.963 1.00 77.50 135 ASP A C 1
ATOM 1144 O O . ASP A 1 135 ? -24.491 4.977 11.637 1.00 77.50 135 ASP A O 1
ATOM 1148 N N . ARG A 1 136 ? -23.549 5.698 9.730 1.00 75.56 136 ARG A N 1
ATOM 1149 C CA . ARG A 1 136 ? -24.790 6.005 9.001 1.00 75.56 136 ARG A CA 1
ATOM 1150 C C . ARG A 1 136 ? -25.171 4.905 8.012 1.00 75.56 136 ARG A C 1
ATOM 1152 O O . ARG A 1 136 ? -26.276 4.936 7.479 1.00 75.56 136 ARG A O 1
ATOM 1159 N N . GLY A 1 137 ? -24.290 3.929 7.803 1.00 82.25 137 GLY A N 1
ATOM 1160 C CA . GLY A 1 137 ? -24.452 2.876 6.808 1.00 82.25 137 GLY A CA 1
ATOM 1161 C C . GLY A 1 137 ? -23.959 3.266 5.414 1.00 82.25 137 GLY A C 1
ATOM 1162 O O . GLY A 1 137 ? -24.179 2.496 4.482 1.00 82.25 137 GLY A O 1
ATOM 1163 N N . ASP A 1 138 ? -23.285 4.411 5.256 1.00 84.62 138 ASP A N 1
ATOM 1164 C CA . ASP A 1 138 ? -22.754 4.831 3.960 1.00 84.62 138 ASP A CA 1
ATOM 1165 C C . ASP A 1 138 ? -21.567 3.947 3.549 1.00 84.62 138 ASP A C 1
ATOM 1167 O O . ASP A 1 138 ? -20.672 3.639 4.345 1.00 84.62 138 ASP A O 1
ATOM 1171 N N . GLU A 1 139 ? -21.546 3.555 2.273 1.00 93.44 139 GLU A N 1
ATOM 1172 C CA . GLU A 1 139 ? -20.488 2.729 1.700 1.00 93.44 139 GLU A CA 1
ATOM 1173 C C . GLU A 1 139 ? -19.204 3.524 1.456 1.00 93.44 139 GLU A C 1
ATOM 1175 O O . GLU A 1 139 ? -19.161 4.527 0.740 1.00 93.44 139 GLU A O 1
ATOM 1180 N N . ILE A 1 140 ? -18.107 3.000 1.987 1.00 95.50 140 ILE A N 1
ATOM 1181 C CA . ILE A 1 140 ? -16.767 3.534 1.811 1.00 95.50 140 ILE A CA 1
ATOM 1182 C C . ILE A 1 140 ? -15.895 2.453 1.178 1.00 95.50 140 ILE A C 1
ATOM 1184 O O . ILE A 1 140 ? -15.546 1.463 1.820 1.00 95.50 140 ILE A O 1
ATOM 1188 N N . VAL A 1 141 ? -15.461 2.669 -0.065 1.00 98.00 141 VAL A N 1
ATOM 1189 C CA . VAL A 1 141 ? -14.474 1.790 -0.710 1.00 98.00 141 VAL A CA 1
ATOM 1190 C C . VAL A 1 141 ? -13.122 1.972 -0.023 1.00 98.00 141 VAL A C 1
ATOM 1192 O O . VAL A 1 141 ? -12.550 3.059 -0.052 1.00 98.00 141 VAL A O 1
ATOM 1195 N N . VAL A 1 142 ? -12.600 0.914 0.593 1.00 98.56 142 VAL A N 1
ATOM 1196 C CA . VAL A 1 142 ? -11.303 0.896 1.287 1.00 98.56 142 VAL A CA 1
ATOM 1197 C C . VAL A 1 142 ? -10.200 0.321 0.408 1.00 98.56 142 VAL A C 1
ATOM 1199 O O . VAL A 1 142 ? -9.081 0.828 0.453 1.00 98.56 142 VAL A O 1
ATOM 1202 N N . ALA A 1 143 ? -10.499 -0.695 -0.402 1.00 98.69 143 ALA A N 1
ATOM 1203 C CA . ALA A 1 143 ? -9.535 -1.277 -1.331 1.00 98.69 143 ALA A CA 1
ATOM 1204 C C . ALA A 1 143 ? -10.174 -1.666 -2.666 1.00 98.69 143 ALA A C 1
ATOM 1206 O O . ALA A 1 143 ? -11.324 -2.105 -2.702 1.00 98.69 143 ALA A O 1
ATOM 1207 N N . LYS A 1 144 ? -9.399 -1.548 -3.743 1.00 98.44 144 LYS A N 1
ATOM 1208 C CA . LYS A 1 144 ? -9.721 -2.055 -5.082 1.00 98.44 144 LYS A CA 1
ATOM 1209 C C . LYS A 1 144 ? -8.710 -3.137 -5.432 1.00 98.44 144 LYS A C 1
ATOM 1211 O O . LYS A 1 144 ? -7.510 -2.870 -5.374 1.00 98.44 144 LYS A O 1
ATOM 1216 N N . LEU A 1 145 ? -9.187 -4.341 -5.731 1.00 96.94 145 LEU A N 1
ATOM 1217 C CA . LEU A 1 145 ? -8.356 -5.535 -5.888 1.00 96.94 145 LEU A CA 1
ATOM 1218 C C . LEU A 1 145 ? -8.264 -5.945 -7.365 1.00 96.94 145 LEU A C 1
ATOM 1220 O O . LEU A 1 145 ? -8.662 -7.045 -7.737 1.00 96.94 145 LEU A O 1
ATOM 1224 N N . GLU A 1 146 ? -7.777 -5.069 -8.238 1.00 94.88 146 GLU A N 1
ATOM 1225 C CA . GLU A 1 146 ? -7.565 -5.455 -9.637 1.00 94.88 146 GLU A CA 1
ATOM 1226 C C . GLU A 1 146 ? -6.395 -6.456 -9.725 1.00 94.88 146 GLU A C 1
ATOM 1228 O O . GLU A 1 146 ? -5.519 -6.534 -8.850 1.00 94.88 146 GLU A O 1
ATOM 1233 N N . THR A 1 147 ? -6.397 -7.287 -10.768 1.00 92.06 147 THR A N 1
ATOM 1234 C CA . THR A 1 147 ? -5.399 -8.355 -10.921 1.00 92.06 147 THR A CA 1
ATOM 1235 C C . THR A 1 147 ? -3.988 -7.802 -11.094 1.00 92.06 147 THR A C 1
ATOM 1237 O O . THR A 1 147 ? -3.036 -8.373 -10.562 1.00 92.06 147 THR A O 1
ATOM 1240 N N . ASP A 1 148 ? -3.848 -6.702 -11.822 1.00 95.12 148 ASP A N 1
ATOM 1241 C CA . ASP A 1 148 ? -2.595 -6.015 -12.134 1.00 95.12 148 ASP A CA 1
ATOM 1242 C C . ASP A 1 148 ? -2.342 -4.809 -11.221 1.00 95.12 148 ASP A C 1
ATOM 1244 O O . ASP A 1 148 ? -1.232 -4.285 -11.198 1.00 95.12 148 ASP A O 1
ATOM 1248 N N . LYS A 1 149 ? -3.333 -4.371 -10.433 1.00 97.50 149 LYS A N 1
ATOM 1249 C CA . LYS A 1 149 ? -3.208 -3.205 -9.556 1.00 97.50 149 LYS A CA 1
ATOM 1250 C C . LYS A 1 149 ? -4.053 -3.324 -8.288 1.00 97.50 149 LYS A C 1
ATOM 1252 O O . LYS A 1 149 ? -5.261 -3.511 -8.334 1.00 97.50 149 LYS A O 1
ATOM 1257 N N . VAL A 1 150 ? -3.432 -3.112 -7.130 1.00 98.50 150 VAL A N 1
ATOM 1258 C CA . VAL A 1 150 ? -4.158 -2.987 -5.859 1.00 98.50 150 VAL A CA 1
ATOM 1259 C C . VAL A 1 150 ? -3.960 -1.597 -5.286 1.00 98.50 150 VAL A C 1
ATOM 1261 O O . VAL A 1 150 ? -2.831 -1.159 -5.046 1.00 98.50 150 VAL A O 1
ATOM 1264 N N . GLU A 1 151 ? -5.073 -0.917 -5.031 1.00 98.56 151 GLU A N 1
ATOM 1265 C CA . GLU A 1 151 ? -5.100 0.386 -4.373 1.00 98.56 151 GLU A CA 1
ATOM 1266 C C . GLU A 1 151 ? -5.843 0.292 -3.048 1.00 98.56 151 GLU A C 1
ATOM 1268 O O . GLU A 1 151 ? -6.937 -0.267 -2.981 1.00 98.56 151 GLU A O 1
ATOM 1273 N N . VAL A 1 152 ? -5.272 0.881 -2.000 1.00 98.75 152 VAL A N 1
ATOM 1274 C CA . VAL A 1 152 ? -5.875 0.927 -0.663 1.00 98.75 152 VAL A CA 1
ATOM 1275 C C . VAL A 1 152 ? -5.918 2.368 -0.185 1.00 98.75 152 VAL A C 1
ATOM 1277 O O . VAL A 1 152 ? -5.026 3.160 -0.491 1.00 98.75 152 VAL A O 1
ATOM 1280 N N . ARG A 1 153 ? -6.951 2.742 0.566 1.00 98.31 153 ARG A N 1
ATOM 1281 C CA . ARG A 1 153 ? -7.005 4.067 1.179 1.00 98.31 153 ARG A CA 1
ATOM 1282 C C . ARG A 1 153 ? -5.919 4.219 2.242 1.00 98.31 153 ARG A C 1
ATOM 1284 O O . ARG A 1 153 ? -5.772 3.404 3.153 1.00 98.31 153 ARG A O 1
ATOM 1291 N N . LEU A 1 154 ? -5.171 5.315 2.140 1.00 97.50 154 LEU A N 1
ATOM 1292 C CA . LEU A 1 154 ? -4.028 5.619 2.996 1.00 97.50 154 LEU A CA 1
ATOM 1293 C C . LEU A 1 154 ? -4.422 5.711 4.474 1.00 97.50 154 LEU A C 1
ATOM 1295 O O . LEU A 1 154 ? -3.645 5.312 5.341 1.00 97.50 154 LEU A O 1
ATOM 1299 N N . LYS A 1 155 ? -5.619 6.235 4.772 1.00 96.00 155 LYS A N 1
ATOM 1300 C CA . LYS A 1 155 ? -6.116 6.355 6.148 1.00 96.00 155 LYS A CA 1
ATOM 1301 C C . LYS A 1 155 ? -6.127 4.978 6.808 1.00 96.00 155 LYS A C 1
ATOM 1303 O O . LYS A 1 155 ? -5.430 4.788 7.796 1.00 96.00 155 LYS A O 1
ATOM 1308 N N . GLU A 1 156 ? -6.842 4.022 6.234 1.00 97.75 156 GLU A N 1
ATOM 1309 C CA . GLU A 1 156 ? -7.025 2.677 6.775 1.00 97.75 156 GLU A CA 1
ATOM 1310 C C . GLU A 1 156 ? -5.692 1.916 6.879 1.00 97.75 156 GLU A C 1
ATOM 1312 O O . GLU A 1 156 ? -5.448 1.254 7.892 1.00 97.75 156 GLU A O 1
ATOM 1317 N N . VAL A 1 157 ? -4.782 2.088 5.911 1.00 98.44 157 VAL A N 1
ATOM 1318 C CA . VAL A 1 157 ? -3.400 1.579 6.004 1.00 98.44 157 VAL A CA 1
ATOM 1319 C C . VAL A 1 157 ? -2.705 2.127 7.251 1.00 98.44 157 VAL A C 1
ATOM 1321 O O . VAL A 1 157 ? -2.259 1.358 8.097 1.00 98.44 157 VAL A O 1
ATOM 1324 N N . ARG A 1 158 ? -2.651 3.451 7.428 1.00 98.00 158 ARG A N 1
ATOM 1325 C CA . ARG A 1 158 ? -1.930 4.074 8.553 1.00 98.00 158 ARG A CA 1
ATOM 1326 C C . ARG A 1 158 ? -2.549 3.774 9.918 1.00 98.00 158 ARG A C 1
ATOM 1328 O O . ARG A 1 158 ? -1.822 3.761 10.912 1.00 98.00 158 ARG A O 1
ATOM 1335 N N . GLN A 1 159 ? -3.860 3.533 9.976 1.00 97.25 159 GLN A N 1
ATOM 1336 C CA . GLN A 1 159 ? -4.543 3.057 11.183 1.00 97.25 159 GLN A CA 1
ATOM 1337 C C . GLN A 1 159 ? -4.081 1.653 11.568 1.00 97.25 159 GLN A C 1
ATOM 1339 O O . GLN A 1 159 ? -3.743 1.417 12.724 1.00 97.25 159 GLN A O 1
ATOM 1344 N N . PHE A 1 160 ? -4.034 0.745 10.592 1.00 98.06 160 PHE A N 1
ATOM 1345 C CA . PHE A 1 160 ? -3.586 -0.627 10.805 1.00 98.06 160 PHE A CA 1
ATOM 1346 C C . PHE A 1 160 ? -2.112 -0.683 11.217 1.00 98.06 160 PHE A C 1
ATOM 1348 O O . PHE A 1 160 ? -1.776 -1.297 12.225 1.00 98.06 160 PHE A O 1
ATOM 1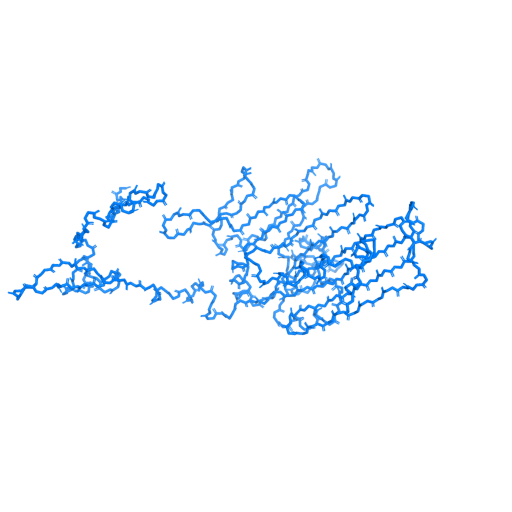355 N N . LEU A 1 161 ? -1.252 0.058 10.511 1.00 98.25 161 LEU A N 1
ATOM 1356 C CA . LEU A 1 161 ? 0.170 0.186 10.835 1.00 98.25 161 LEU A CA 1
ATOM 1357 C C . LEU A 1 161 ? 0.416 0.687 12.265 1.00 98.25 161 LEU A C 1
ATOM 1359 O O . LEU A 1 161 ? 1.362 0.249 12.915 1.00 98.25 161 LEU A O 1
ATOM 1363 N N . ALA A 1 162 ? -0.425 1.602 12.762 1.00 96.94 162 ALA A N 1
ATOM 1364 C CA . ALA A 1 162 ? -0.292 2.134 14.116 1.00 96.94 162 ALA A CA 1
ATOM 1365 C C . ALA A 1 162 ? -0.518 1.060 15.183 1.00 96.94 162 ALA A C 1
ATOM 1367 O O . ALA A 1 162 ? 0.211 1.029 16.167 1.00 96.94 162 ALA A O 1
ATOM 1368 N N . VAL A 1 163 ? -1.501 0.181 14.976 1.00 95.62 163 VAL A N 1
ATOM 1369 C CA . VAL A 1 163 ? -1.813 -0.910 15.912 1.00 95.62 163 VAL A CA 1
ATOM 1370 C C . VAL A 1 163 ? -0.817 -2.061 15.783 1.00 95.62 163 VAL A C 1
ATOM 1372 O O . VAL A 1 163 ? -0.463 -2.667 16.786 1.00 95.62 163 VAL A O 1
ATOM 1375 N N . LYS A 1 164 ? -0.334 -2.334 14.567 1.00 95.56 164 LYS A N 1
ATOM 1376 C CA . LYS A 1 164 ? 0.675 -3.370 14.302 1.00 95.56 164 LYS A CA 1
ATOM 1377 C C . LYS A 1 164 ? 2.100 -2.963 14.675 1.00 95.56 164 LYS A C 1
ATOM 1379 O O . LYS A 1 164 ? 2.982 -3.806 14.624 1.00 95.56 164 LYS A O 1
ATOM 1384 N N . GLU A 1 165 ? 2.330 -1.692 15.010 1.00 96.56 165 GLU A N 1
ATOM 1385 C CA . GLU A 1 165 ? 3.664 -1.126 15.248 1.00 96.56 165 GLU A CA 1
ATOM 1386 C C . GLU A 1 165 ? 4.639 -1.407 14.089 1.00 96.56 165 GLU A C 1
ATOM 1388 O O . GLU A 1 165 ? 5.793 -1.801 14.276 1.00 96.56 165 GLU A O 1
ATOM 1393 N N . MET A 1 166 ? 4.161 -1.170 12.866 1.00 98.31 166 MET A N 1
ATOM 1394 C CA . MET A 1 166 ? 4.886 -1.451 11.627 1.00 98.31 166 MET A CA 1
ATOM 1395 C C . MET A 1 166 ? 4.866 -0.255 10.670 1.00 98.31 166 MET A C 1
ATOM 1397 O O . MET A 1 166 ? 4.001 0.617 10.737 1.00 98.31 166 MET A O 1
ATOM 1401 N N . HIS A 1 167 ? 5.807 -0.244 9.731 1.00 98.38 167 HIS A N 1
ATOM 1402 C CA . HIS A 1 167 ? 5.772 0.568 8.519 1.00 98.38 167 HIS A CA 1
ATOM 1403 C C . HIS A 1 167 ? 5.296 -0.285 7.341 1.00 98.38 167 HIS A C 1
ATOM 1405 O O . HIS A 1 167 ? 5.573 -1.479 7.292 1.00 98.38 167 HIS A O 1
ATOM 1411 N N . LEU A 1 168 ? 4.640 0.325 6.354 1.00 98.62 168 LEU A N 1
ATOM 1412 C CA . LEU A 1 168 ? 4.410 -0.333 5.064 1.00 98.62 168 LEU A CA 1
ATOM 1413 C C . LEU A 1 168 ? 5.560 0.022 4.124 1.00 98.62 168 LEU A C 1
ATOM 1415 O O . LEU A 1 168 ? 5.709 1.187 3.760 1.00 98.62 168 LEU A O 1
ATOM 1419 N N . ALA A 1 169 ? 6.356 -0.956 3.713 1.00 98.31 169 ALA A N 1
ATOM 1420 C CA . ALA A 1 169 ? 7.296 -0.782 2.619 1.00 98.31 169 ALA A CA 1
ATOM 1421 C C . ALA A 1 169 ? 6.558 -0.895 1.285 1.00 98.31 169 ALA A C 1
ATOM 1423 O O . ALA A 1 169 ? 5.926 -1.911 1.016 1.00 98.31 169 ALA A O 1
ATOM 1424 N N . ILE A 1 170 ? 6.656 0.139 0.451 1.00 98.38 170 ILE A N 1
ATOM 1425 C CA . ILE A 1 170 ? 6.288 0.088 -0.964 1.00 98.38 170 ILE A CA 1
ATOM 1426 C C . ILE A 1 170 ? 7.573 -0.084 -1.756 1.00 98.38 170 ILE A C 1
ATOM 1428 O O . ILE A 1 170 ? 8.379 0.845 -1.861 1.00 98.38 170 ILE A O 1
ATOM 1432 N N . TYR A 1 171 ? 7.766 -1.283 -2.280 1.00 98.06 171 TYR A N 1
ATOM 1433 C CA . TYR A 1 171 ? 8.872 -1.640 -3.146 1.00 98.06 171 TYR A CA 1
ATOM 1434 C C . TYR A 1 171 ? 8.529 -1.343 -4.597 1.00 98.06 171 TYR A C 1
ATOM 1436 O O . TYR A 1 171 ? 7.392 -1.549 -5.016 1.00 98.06 171 TYR A O 1
ATOM 1444 N N . PHE A 1 172 ? 9.513 -0.901 -5.371 1.00 97.50 172 PHE A N 1
ATOM 1445 C CA . PHE A 1 172 ? 9.366 -0.722 -6.810 1.00 97.50 172 PHE A CA 1
ATOM 1446 C C . PHE A 1 172 ? 10.611 -1.195 -7.561 1.00 97.50 172 PHE A C 1
ATOM 1448 O O . PHE A 1 172 ? 11.742 -0.994 -7.108 1.00 97.50 172 PHE A O 1
ATOM 1455 N N . ASP A 1 173 ? 10.376 -1.829 -8.708 1.00 97.06 173 ASP A N 1
ATOM 1456 C CA . ASP A 1 173 ? 11.363 -2.328 -9.671 1.00 97.06 173 ASP A CA 1
ATOM 1457 C C . ASP A 1 173 ? 10.827 -2.007 -11.071 1.00 97.06 173 ASP A C 1
ATOM 1459 O O . ASP A 1 173 ? 9.886 -2.633 -11.555 1.00 97.06 173 ASP A O 1
ATOM 1463 N N . PHE A 1 174 ? 11.363 -0.950 -11.679 1.00 97.69 174 PHE A N 1
ATOM 1464 C CA . PHE A 1 174 ? 10.878 -0.401 -12.939 1.00 97.69 174 PHE A CA 1
ATOM 1465 C C . PHE A 1 174 ? 11.973 -0.418 -13.991 1.00 97.69 174 PHE A C 1
ATOM 1467 O O . PHE A 1 174 ? 13.011 0.240 -13.863 1.00 97.69 174 PHE A O 1
ATOM 1474 N N . LYS A 1 175 ? 11.708 -1.115 -15.087 1.00 96.00 175 LYS A N 1
ATOM 1475 C CA . LYS A 1 175 ? 12.567 -1.176 -16.262 1.00 96.00 175 LYS A CA 1
ATOM 1476 C C . LYS A 1 175 ? 11.861 -0.506 -17.423 1.00 96.00 175 LYS A C 1
ATOM 1478 O O . LYS A 1 175 ? 10.682 -0.752 -17.666 1.00 96.00 175 LYS A O 1
ATOM 1483 N N . ARG A 1 176 ? 12.599 0.328 -18.147 1.00 94.56 176 ARG A N 1
ATOM 1484 C CA . ARG A 1 176 ? 12.144 0.908 -19.411 1.00 94.56 176 ARG A CA 1
ATOM 1485 C C . ARG A 1 176 ? 13.186 0.745 -20.485 1.00 94.56 176 ARG A C 1
ATOM 1487 O O . ARG A 1 176 ? 14.376 0.869 -20.202 1.00 94.56 176 ARG A O 1
ATOM 1494 N N . TYR A 1 177 ? 12.719 0.571 -21.705 1.00 91.69 177 TYR A N 1
ATOM 1495 C CA . TYR A 1 177 ? 13.538 0.404 -22.889 1.00 91.69 177 TYR A CA 1
ATOM 1496 C C . TYR A 1 177 ? 13.260 1.529 -23.884 1.00 91.69 177 TYR A C 1
ATOM 1498 O O . TYR A 1 177 ? 12.220 2.189 -23.836 1.00 91.69 177 TYR A O 1
ATOM 1506 N N . SER A 1 178 ? 14.232 1.821 -24.744 1.00 89.31 178 SER A N 1
ATOM 1507 C CA . SER A 1 178 ? 14.064 2.794 -25.816 1.00 89.31 178 SER A CA 1
ATOM 1508 C C . SER A 1 178 ? 14.940 2.459 -27.015 1.00 89.31 178 SER A C 1
ATOM 1510 O O . SER A 1 178 ? 16.093 2.045 -26.891 1.00 89.31 178 SER A O 1
ATOM 1512 N N . GLU A 1 179 ? 14.402 2.700 -28.206 1.00 87.75 179 GLU A N 1
ATOM 1513 C CA . GLU A 1 179 ? 15.147 2.648 -29.468 1.00 87.75 179 GLU A CA 1
ATOM 1514 C C . GLU A 1 179 ? 16.049 3.878 -29.670 1.00 87.75 179 GLU A C 1
ATOM 1516 O O . GLU A 1 179 ? 16.874 3.918 -30.587 1.00 87.75 179 GLU A O 1
ATOM 1521 N N . SER A 1 180 ? 15.898 4.902 -28.824 1.00 83.12 180 SER A N 1
ATOM 1522 C CA . SER A 1 180 ? 16.752 6.088 -28.848 1.00 83.12 180 SER A CA 1
ATOM 1523 C C . SER A 1 180 ? 18.144 5.751 -28.317 1.00 83.12 180 SER A C 1
ATOM 1525 O O . SER A 1 180 ? 18.290 5.053 -27.312 1.00 83.12 180 SER A O 1
ATOM 1527 N N . VAL A 1 181 ? 19.173 6.283 -28.973 1.00 77.88 181 VAL A N 1
ATOM 1528 C CA . VAL A 1 181 ? 20.544 6.240 -28.455 1.00 77.88 181 VAL A CA 1
ATOM 1529 C C . VAL A 1 181 ? 20.639 7.230 -27.297 1.00 77.88 181 VAL A C 1
ATOM 1531 O O . VAL A 1 181 ? 20.182 8.369 -27.414 1.00 77.88 181 VAL A O 1
ATOM 1534 N N . LEU A 1 182 ? 21.207 6.795 -26.174 1.00 74.12 182 LEU A N 1
ATOM 1535 C CA . LEU A 1 182 ? 21.688 7.722 -25.155 1.00 74.12 182 LEU A CA 1
ATOM 1536 C C . LEU A 1 182 ? 23.112 8.114 -25.549 1.00 74.12 182 LEU A C 1
ATOM 1538 O O . LEU A 1 182 ? 23.970 7.234 -25.601 1.00 74.12 182 LEU A O 1
ATOM 1542 N N . ASP A 1 183 ? 23.363 9.393 -25.829 1.00 64.62 183 ASP A N 1
ATOM 1543 C CA . ASP A 1 183 ? 24.723 9.857 -26.115 1.00 64.62 183 ASP A CA 1
ATOM 1544 C C . ASP A 1 183 ? 25.631 9.623 -24.889 1.00 64.62 183 ASP A C 1
ATOM 1546 O O . ASP A 1 183 ? 25.418 10.184 -23.813 1.00 64.62 183 ASP A O 1
ATOM 1550 N N . GLU A 1 184 ? 26.593 8.719 -25.093 1.00 57.31 184 GLU A N 1
ATOM 1551 C CA . GLU A 1 184 ? 27.829 8.336 -24.381 1.00 57.31 184 GLU A CA 1
ATOM 1552 C C . GLU A 1 184 ? 27.929 8.277 -22.845 1.00 57.31 184 GLU A C 1
ATOM 1554 O O . GLU A 1 184 ? 28.909 7.716 -22.354 1.00 57.31 184 GLU A O 1
ATOM 1559 N N . PHE A 1 185 ? 26.957 8.721 -22.045 1.00 62.38 185 PHE A N 1
ATOM 1560 C CA . PHE A 1 185 ? 27.089 8.649 -20.585 1.00 62.38 185 PHE A CA 1
ATOM 1561 C C . PHE A 1 185 ? 25.953 7.894 -19.904 1.00 62.38 185 PHE A C 1
ATOM 1563 O O . PHE A 1 185 ? 24.772 8.209 -20.040 1.00 62.38 185 PHE A O 1
ATOM 1570 N N . THR A 1 186 ? 26.349 6.893 -19.110 1.00 72.31 186 THR A N 1
ATOM 1571 C CA . THR A 1 186 ? 25.467 6.243 -18.138 1.00 72.31 186 THR A CA 1
ATOM 1572 C C . THR A 1 186 ? 24.993 7.303 -17.149 1.00 72.31 186 THR A C 1
ATOM 1574 O O . THR A 1 186 ? 25.815 7.987 -16.540 1.00 72.31 186 THR A O 1
ATOM 1577 N N . GLN A 1 187 ? 23.680 7.437 -16.978 1.00 83.31 187 GLN A N 1
ATOM 1578 C CA . GLN A 1 187 ? 23.123 8.277 -15.925 1.00 83.31 187 GLN A CA 1
ATOM 1579 C C . GLN A 1 187 ? 22.833 7.421 -14.707 1.00 83.31 187 GLN A C 1
ATOM 1581 O O . GLN A 1 187 ? 22.059 6.469 -14.785 1.00 83.31 187 GLN A O 1
ATOM 1586 N N . GLU A 1 188 ? 23.436 7.777 -13.580 1.00 90.81 188 GLU A N 1
ATOM 1587 C CA . GLU A 1 188 ? 23.164 7.150 -12.294 1.00 90.81 188 GLU A CA 1
ATOM 1588 C C . GLU A 1 188 ? 22.631 8.196 -11.320 1.00 90.81 188 GLU A C 1
ATOM 1590 O O . GLU A 1 188 ? 23.141 9.313 -11.231 1.00 90.81 188 GLU A O 1
ATOM 1595 N N . LEU A 1 189 ? 21.590 7.828 -10.582 1.00 93.88 189 LEU A N 1
ATOM 1596 C CA . LEU A 1 189 ? 21.088 8.598 -9.456 1.00 93.88 189 LEU A CA 1
ATOM 1597 C C . LEU A 1 189 ? 21.003 7.678 -8.245 1.00 93.88 189 LEU A C 1
ATOM 1599 O O . LEU A 1 189 ? 20.388 6.618 -8.318 1.00 93.88 189 LEU A O 1
ATOM 1603 N N . ASP A 1 190 ? 21.545 8.134 -7.123 1.00 96.00 190 ASP A N 1
ATOM 1604 C CA . ASP A 1 190 ? 21.338 7.543 -5.806 1.00 96.00 190 ASP A CA 1
ATOM 1605 C C . ASP A 1 190 ? 20.546 8.549 -4.958 1.00 96.00 190 ASP A C 1
ATOM 1607 O O . ASP A 1 190 ? 21.046 9.623 -4.614 1.00 96.00 190 ASP A O 1
ATOM 1611 N N . HIS A 1 191 ? 19.270 8.253 -4.699 1.00 96.38 191 HIS A N 1
ATOM 1612 C CA . HIS A 1 191 ? 18.384 9.123 -3.935 1.00 96.38 191 HIS A CA 1
ATOM 1613 C C . HIS A 1 191 ? 18.056 8.488 -2.592 1.00 96.38 191 HIS A C 1
ATOM 1615 O O . HIS A 1 191 ? 17.259 7.554 -2.525 1.00 96.38 191 HIS A O 1
ATOM 1621 N N . LYS A 1 192 ? 18.589 9.058 -1.509 1.00 96.56 192 LYS A N 1
ATOM 1622 C CA . LYS A 1 192 ? 18.291 8.639 -0.139 1.00 96.56 192 LYS A CA 1
ATOM 1623 C C . LYS A 1 192 ? 17.799 9.815 0.696 1.00 96.56 192 LYS A C 1
ATOM 1625 O O . LYS A 1 192 ? 18.538 10.766 0.940 1.00 96.56 192 LYS A O 1
ATOM 1630 N N . ASN A 1 193 ? 16.565 9.728 1.182 1.00 94.44 193 ASN A N 1
ATOM 1631 C CA . ASN A 1 193 ? 15.945 10.740 2.027 1.00 94.44 193 ASN A CA 1
ATOM 1632 C C . ASN A 1 193 ? 15.368 10.100 3.293 1.00 94.44 193 ASN A C 1
ATOM 1634 O O . ASN A 1 193 ? 14.314 9.471 3.266 1.00 94.44 193 ASN A O 1
ATOM 1638 N N . LYS A 1 194 ? 16.044 10.309 4.429 1.00 91.31 194 LYS A N 1
ATOM 1639 C CA . LYS A 1 194 ? 15.587 9.798 5.731 1.00 91.31 194 LYS A CA 1
ATOM 1640 C C . LYS A 1 194 ? 14.308 10.468 6.243 1.00 91.31 194 LYS A C 1
ATOM 1642 O O . LYS A 1 194 ? 13.590 9.849 7.009 1.00 91.31 194 LYS A O 1
ATOM 1647 N N . LYS A 1 195 ? 14.025 11.720 5.863 1.00 89.31 195 LYS A N 1
ATOM 1648 C CA . LYS A 1 195 ? 12.821 12.434 6.329 1.00 89.31 195 LYS A CA 1
ATOM 1649 C C . LYS A 1 195 ? 11.562 11.953 5.611 1.00 89.31 195 LYS A C 1
ATOM 1651 O O . LYS A 1 195 ? 10.520 11.853 6.238 1.00 89.31 195 LYS A O 1
ATOM 1656 N N . ASP A 1 196 ? 11.685 11.663 4.318 1.00 91.25 196 ASP A N 1
ATOM 1657 C CA . ASP A 1 196 ? 10.606 11.108 3.484 1.00 91.25 196 ASP A CA 1
ATOM 1658 C C . ASP A 1 196 ? 10.572 9.566 3.500 1.00 91.25 196 ASP A C 1
ATOM 1660 O O . ASP A 1 196 ? 9.733 8.959 2.847 1.00 91.25 196 ASP A O 1
ATOM 1664 N N . LEU A 1 197 ? 11.497 8.933 4.235 1.00 96.88 197 LEU A N 1
ATOM 1665 C CA . LEU A 1 197 ? 11.674 7.478 4.315 1.00 96.88 197 LEU A CA 1
ATOM 1666 C C . LEU A 1 197 ? 11.772 6.792 2.943 1.00 96.88 197 LEU A C 1
ATOM 1668 O O . LEU A 1 197 ? 11.226 5.711 2.719 1.00 96.88 197 LEU A O 1
ATOM 1672 N N . THR A 1 198 ? 12.512 7.420 2.032 1.00 97.81 198 THR A N 1
ATOM 1673 C CA . THR A 1 198 ? 12.639 6.992 0.637 1.00 97.81 198 THR A CA 1
ATOM 1674 C C . THR A 1 198 ? 14.089 6.651 0.318 1.00 97.81 198 THR A C 1
ATOM 1676 O O . THR A 1 198 ? 14.997 7.440 0.598 1.00 97.81 198 THR A O 1
ATOM 1679 N N . TYR A 1 199 ? 14.316 5.494 -0.306 1.00 98.19 199 TYR A N 1
ATOM 1680 C CA . TYR A 1 199 ? 15.606 5.136 -0.885 1.00 98.19 199 TYR A CA 1
ATOM 1681 C C . TYR A 1 199 ? 15.419 4.442 -2.236 1.00 98.19 199 TYR A C 1
ATOM 1683 O O . TYR A 1 199 ? 14.837 3.363 -2.301 1.00 98.19 199 TYR A O 1
ATOM 1691 N N . TYR A 1 200 ? 15.948 5.029 -3.309 1.00 98.00 200 TYR A N 1
ATOM 1692 C CA . TYR A 1 200 ? 16.012 4.387 -4.616 1.00 98.00 200 TYR A CA 1
ATOM 1693 C C . TYR A 1 200 ? 17.281 4.721 -5.391 1.00 98.00 200 TYR A C 1
ATOM 1695 O O . TYR A 1 200 ? 17.959 5.717 -5.128 1.00 98.00 200 TYR A O 1
ATOM 1703 N N . LYS A 1 201 ? 17.568 3.889 -6.392 1.00 97.81 201 LYS A N 1
ATOM 1704 C CA . LYS A 1 201 ? 18.580 4.144 -7.412 1.00 97.81 201 LYS A CA 1
ATOM 1705 C C . LYS A 1 201 ? 17.961 4.088 -8.796 1.00 97.81 201 LYS A C 1
ATOM 1707 O O . LYS A 1 201 ? 17.121 3.237 -9.065 1.00 97.81 201 LYS A O 1
ATOM 1712 N N . LEU A 1 202 ? 18.408 4.986 -9.664 1.00 96.88 202 LEU A N 1
ATOM 1713 C CA . LEU A 1 202 ? 18.146 4.950 -11.097 1.00 96.88 202 LEU A CA 1
ATOM 1714 C C . LEU A 1 202 ? 19.472 4.704 -11.811 1.00 96.88 202 LEU A C 1
ATOM 1716 O O . LEU A 1 202 ? 20.461 5.366 -11.505 1.00 96.88 202 LEU A O 1
ATOM 1720 N N . ARG A 1 203 ? 19.469 3.825 -12.807 1.00 93.88 203 ARG A N 1
ATOM 1721 C CA . ARG A 1 203 ? 20.539 3.702 -13.793 1.00 93.88 203 ARG A CA 1
ATOM 1722 C C . ARG A 1 203 ? 19.941 3.725 -15.189 1.00 93.88 203 ARG A C 1
ATOM 1724 O O . ARG A 1 203 ? 19.029 2.954 -15.451 1.00 93.88 203 ARG A O 1
ATOM 1731 N N . ALA A 1 204 ? 20.458 4.559 -16.080 1.00 91.44 204 ALA A N 1
ATOM 1732 C CA . ALA A 1 204 ? 20.138 4.543 -17.503 1.00 91.44 204 ALA A CA 1
ATOM 1733 C C . ALA A 1 204 ? 21.425 4.395 -18.316 1.00 91.44 204 ALA A C 1
ATOM 1735 O O . ALA A 1 204 ? 22.403 5.094 -18.057 1.00 91.44 204 ALA A O 1
ATOM 1736 N N . SER A 1 205 ? 21.442 3.478 -19.279 1.00 88.56 205 SER A N 1
ATOM 1737 C CA . SER A 1 205 ? 22.631 3.176 -20.083 1.00 88.56 205 SER A CA 1
ATOM 1738 C C . SER A 1 205 ? 22.275 2.636 -21.465 1.00 88.56 205 SER A C 1
ATOM 1740 O O . SER A 1 205 ? 21.137 2.238 -21.718 1.00 88.56 205 SER A O 1
ATOM 1742 N N . SER A 1 206 ? 23.272 2.598 -22.352 1.00 85.62 206 SER A N 1
ATOM 1743 C CA . SER A 1 206 ? 23.178 1.885 -23.629 1.00 85.62 206 SER A CA 1
ATOM 1744 C C . SER A 1 206 ? 22.841 0.403 -23.411 1.00 85.62 206 SER A C 1
ATOM 1746 O O . SER A 1 206 ? 23.325 -0.229 -22.467 1.00 85.62 206 SER A O 1
ATOM 1748 N N . ALA A 1 207 ? 21.999 -0.139 -24.289 1.00 80.44 207 ALA A N 1
ATOM 1749 C CA . ALA A 1 207 ? 21.586 -1.539 -24.300 1.00 80.44 207 ALA A CA 1
ATOM 1750 C C . ALA A 1 207 ? 22.464 -2.417 -25.215 1.00 80.44 207 ALA A C 1
ATOM 1752 O O . ALA A 1 207 ? 22.264 -3.630 -25.248 1.00 80.44 207 ALA A O 1
ATOM 1753 N N . GLU A 1 208 ? 23.461 -1.840 -25.903 1.00 69.62 208 GLU A N 1
ATOM 1754 C CA . GLU A 1 208 ? 24.317 -2.532 -26.888 1.00 69.62 208 GLU A CA 1
ATOM 1755 C C . GLU A 1 208 ? 24.966 -3.819 -26.350 1.00 69.62 208 GLU A C 1
ATOM 1757 O O . GLU A 1 208 ? 25.099 -4.796 -27.081 1.00 69.62 208 GLU A O 1
ATOM 1762 N N . ASN A 1 209 ? 25.301 -3.857 -25.056 1.00 61.59 209 ASN A N 1
ATOM 1763 C CA . ASN A 1 209 ? 25.947 -5.009 -24.416 1.00 61.59 209 ASN A CA 1
ATOM 1764 C C . ASN A 1 209 ? 24.973 -6.032 -23.803 1.00 61.59 209 ASN A C 1
ATOM 1766 O O . ASN A 1 209 ? 25.422 -7.051 -23.282 1.00 61.59 209 ASN A O 1
ATOM 1770 N N . PHE A 1 210 ? 23.663 -5.769 -23.804 1.00 62.34 210 PHE A N 1
ATOM 1771 C CA . PHE A 1 210 ? 22.686 -6.583 -23.069 1.00 62.34 210 PHE A CA 1
ATOM 1772 C C . PHE A 1 210 ? 21.801 -7.470 -23.962 1.00 62.34 210 PHE A C 1
ATOM 1774 O O . PHE A 1 210 ? 20.971 -8.201 -23.430 1.00 62.34 210 PHE A O 1
ATOM 1781 N N . HIS A 1 211 ? 21.980 -7.449 -25.292 1.00 59.28 211 HIS A N 1
ATOM 1782 C CA . HIS A 1 211 ? 21.179 -8.224 -26.260 1.00 59.28 211 HIS A CA 1
ATOM 1783 C C . HIS A 1 211 ? 19.653 -8.138 -26.018 1.00 59.28 211 HIS A C 1
ATOM 1785 O O . HIS A 1 211 ? 18.919 -9.100 -26.246 1.00 59.28 211 HIS A O 1
ATOM 1791 N N . ILE A 1 212 ? 19.164 -6.987 -25.544 1.00 62.09 212 ILE A N 1
ATOM 1792 C CA . ILE A 1 212 ? 17.743 -6.762 -25.254 1.00 62.09 212 ILE A CA 1
ATOM 1793 C C . ILE A 1 212 ? 17.065 -6.242 -26.526 1.00 62.09 212 ILE A C 1
ATOM 1795 O O . ILE A 1 212 ? 16.927 -5.037 -26.704 1.00 62.09 212 ILE A O 1
ATOM 1799 N N . ALA A 1 213 ? 16.655 -7.157 -27.409 1.00 61.66 213 ALA A N 1
ATOM 1800 C CA . ALA A 1 213 ? 15.854 -6.867 -28.608 1.00 61.66 213 ALA A CA 1
ATOM 1801 C C . ALA A 1 213 ? 16.354 -5.651 -29.441 1.00 61.66 213 ALA A C 1
ATOM 1803 O O . ALA A 1 213 ? 17.551 -5.377 -29.492 1.00 61.66 213 ALA A O 1
ATOM 1804 N N . ASN A 1 214 ? 15.446 -4.942 -30.127 1.00 75.38 214 ASN A N 1
ATOM 1805 C CA . ASN A 1 214 ? 15.726 -3.784 -30.996 1.00 75.38 214 ASN A CA 1
ATOM 1806 C C . ASN A 1 214 ? 16.079 -2.488 -30.226 1.00 75.38 214 ASN A C 1
ATOM 1808 O O . ASN A 1 214 ? 16.152 -1.410 -30.822 1.00 75.38 214 ASN A O 1
ATOM 1812 N N . TYR A 1 215 ? 16.288 -2.563 -28.909 1.00 85.81 215 TYR A N 1
ATOM 1813 C CA . TYR A 1 215 ? 16.493 -1.389 -28.068 1.00 85.81 215 TYR A CA 1
ATOM 1814 C C . TYR A 1 215 ? 17.952 -0.948 -28.035 1.00 85.81 215 TYR A C 1
ATOM 1816 O O . TYR A 1 215 ? 18.877 -1.755 -27.974 1.00 85.81 215 TYR A O 1
ATOM 1824 N N . LYS A 1 216 ? 18.159 0.370 -28.034 1.00 87.31 216 LYS A N 1
ATOM 1825 C CA . LYS A 1 216 ? 19.492 0.989 -27.984 1.00 87.31 216 LYS A CA 1
ATOM 1826 C C . LYS A 1 216 ? 19.841 1.501 -26.596 1.00 87.31 216 LYS A C 1
ATOM 1828 O O . LYS A 1 216 ? 21.015 1.676 -26.283 1.00 87.31 216 LYS A O 1
ATOM 1833 N N . SER A 1 217 ? 18.848 1.716 -25.741 1.00 89.88 217 SER A N 1
ATOM 1834 C CA . SER A 1 217 ? 19.048 2.135 -24.358 1.00 89.88 217 SER A CA 1
ATOM 1835 C C . SER A 1 217 ? 17.997 1.540 -23.431 1.00 89.88 217 SER A C 1
ATOM 1837 O O . SER A 1 217 ? 16.912 1.128 -23.847 1.00 89.88 217 SER A O 1
ATOM 1839 N N . PHE A 1 218 ? 18.340 1.483 -22.150 1.00 91.81 218 PHE A N 1
ATOM 1840 C CA . PHE A 1 218 ? 17.430 1.064 -21.099 1.00 91.81 218 PHE A CA 1
ATOM 1841 C C . PHE A 1 218 ? 17.642 1.893 -19.839 1.00 91.81 218 PHE A C 1
ATOM 1843 O O . PHE A 1 218 ? 18.668 2.556 -19.659 1.00 91.81 218 PHE A O 1
ATOM 1850 N N . SER A 1 219 ? 16.667 1.822 -18.946 1.00 94.12 219 SER A N 1
ATOM 1851 C CA . SER A 1 219 ? 16.773 2.339 -17.595 1.00 94.12 219 SER A CA 1
ATOM 1852 C C . SER A 1 219 ? 16.197 1.367 -16.585 1.00 94.12 219 SER A C 1
ATOM 1854 O O . SER A 1 219 ? 15.289 0.596 -16.893 1.00 94.12 219 SER A O 1
ATOM 1856 N N . TYR A 1 220 ? 16.729 1.434 -15.376 1.00 95.38 220 TYR A N 1
ATOM 1857 C CA . TYR A 1 220 ? 16.320 0.647 -14.235 1.00 95.38 220 TYR A CA 1
ATOM 1858 C C . TYR A 1 220 ? 16.208 1.558 -13.014 1.00 95.38 220 TYR A C 1
ATOM 1860 O O . TYR A 1 220 ? 17.198 2.157 -12.593 1.00 95.38 220 TYR A O 1
ATOM 1868 N N . LEU A 1 221 ? 15.003 1.675 -12.468 1.00 97.62 221 LEU A N 1
ATOM 1869 C CA . LEU A 1 221 ? 14.688 2.396 -11.243 1.00 97.62 221 LEU A CA 1
ATOM 1870 C C . LEU A 1 221 ? 14.217 1.381 -10.209 1.00 97.62 221 LEU A C 1
ATOM 1872 O O . LEU A 1 221 ? 13.175 0.761 -10.383 1.00 97.62 221 LEU A O 1
ATOM 1876 N N . CYS A 1 222 ? 14.971 1.221 -9.128 1.00 97.62 222 CYS A N 1
ATOM 1877 C CA . CYS A 1 222 ? 14.595 0.321 -8.045 1.00 97.62 222 CYS A CA 1
ATOM 1878 C C . CYS A 1 222 ? 14.792 0.958 -6.684 1.00 97.62 222 CYS A C 1
ATOM 1880 O O . CYS A 1 222 ? 15.717 1.744 -6.459 1.00 97.62 222 CYS A O 1
ATOM 1882 N N . GLY A 1 223 ? 13.923 0.598 -5.756 1.00 97.88 223 GLY A N 1
ATOM 1883 C CA . GLY A 1 223 ? 14.007 1.098 -4.403 1.00 97.88 223 GLY A CA 1
ATOM 1884 C C . GLY A 1 223 ? 12.765 0.815 -3.597 1.00 97.88 223 GLY A C 1
ATOM 1885 O O . GLY A 1 223 ? 11.972 -0.075 -3.908 1.00 97.88 223 GLY A O 1
ATOM 1886 N N . LYS A 1 224 ? 12.633 1.589 -2.528 1.00 97.69 224 LYS A N 1
ATOM 1887 C CA . LYS A 1 224 ? 11.509 1.513 -1.614 1.00 97.69 224 LYS A CA 1
ATOM 1888 C C . LYS A 1 224 ? 11.181 2.871 -1.012 1.00 97.69 224 LYS A C 1
ATOM 1890 O O . LYS A 1 224 ? 12.056 3.728 -0.843 1.00 97.69 224 LYS A O 1
ATOM 1895 N N . LYS A 1 225 ? 9.919 3.031 -0.634 1.00 98.19 225 LYS A N 1
ATOM 1896 C CA . LYS A 1 225 ? 9.449 4.095 0.251 1.00 98.19 225 LYS A CA 1
ATOM 1897 C C . LYS A 1 225 ? 8.669 3.477 1.401 1.00 98.19 225 LYS A C 1
ATOM 1899 O O . LYS A 1 225 ? 7.828 2.614 1.166 1.00 98.19 225 LYS A O 1
ATOM 1904 N N . LEU A 1 226 ? 8.958 3.897 2.629 1.00 98.31 226 LEU A N 1
ATOM 1905 C CA . LEU A 1 226 ? 8.246 3.416 3.809 1.00 98.31 226 LEU A CA 1
ATOM 1906 C C . LEU A 1 226 ? 7.142 4.400 4.195 1.00 98.31 226 LEU A C 1
ATOM 1908 O O . LEU A 1 226 ? 7.373 5.602 4.312 1.00 98.31 226 LEU A O 1
ATOM 1912 N N . ILE A 1 227 ? 5.943 3.884 4.434 1.00 98.19 227 ILE A N 1
ATOM 1913 C CA . ILE A 1 227 ? 4.806 4.651 4.933 1.00 98.19 227 ILE A CA 1
ATOM 1914 C C . ILE A 1 227 ? 4.741 4.478 6.441 1.00 98.19 227 ILE A C 1
ATOM 1916 O O . ILE A 1 227 ? 4.592 3.363 6.943 1.00 98.19 227 ILE A O 1
ATOM 1920 N N . SER A 1 228 ? 4.843 5.591 7.163 1.00 97.00 228 SER A N 1
ATOM 1921 C CA . SER A 1 228 ? 4.765 5.577 8.619 1.00 97.00 228 SER A CA 1
ATOM 1922 C C . SER A 1 228 ? 3.337 5.385 9.131 1.00 97.00 228 SER A C 1
ATOM 1924 O O . SER A 1 228 ? 2.380 5.917 8.545 1.00 97.00 228 SER A O 1
ATOM 1926 N N . PRO A 1 229 ? 3.185 4.723 10.290 1.00 96.81 229 PRO A N 1
ATOM 1927 C CA . PRO A 1 229 ? 1.906 4.645 10.979 1.00 96.81 229 PRO A CA 1
ATOM 1928 C C . PRO A 1 229 ? 1.365 6.034 11.355 1.00 96.81 229 PRO A C 1
ATOM 1930 O O . PRO A 1 229 ? 2.057 7.061 11.298 1.00 96.81 229 PRO A O 1
ATOM 1933 N N . PHE A 1 230 ? 0.096 6.095 11.753 1.00 93.06 230 PHE A N 1
ATOM 1934 C CA . PHE A 1 230 ? -0.329 7.201 12.610 1.00 93.06 230 PHE A CA 1
ATOM 1935 C C . PHE A 1 230 ? 0.335 7.080 13.989 1.00 93.06 230 PHE A C 1
ATOM 1937 O O . PHE A 1 230 ? 0.615 5.968 14.434 1.00 93.06 230 PHE A O 1
ATOM 1944 N N . PRO A 1 231 ? 0.546 8.193 14.715 1.00 91.81 231 PRO A N 1
ATOM 1945 C CA . PRO A 1 231 ? 0.745 8.106 16.155 1.00 91.81 231 PRO A CA 1
ATOM 1946 C C . PRO A 1 231 ? -0.394 7.282 16.761 1.00 91.81 231 PRO A C 1
ATOM 1948 O O . PRO A 1 231 ? -1.556 7.537 16.436 1.00 91.81 231 PRO A O 1
ATOM 1951 N N . LEU A 1 232 ? -0.075 6.306 17.614 1.00 89.62 232 LEU A N 1
ATOM 1952 C CA . LEU A 1 232 ? -1.061 5.360 18.148 1.00 89.62 232 LEU A CA 1
ATOM 1953 C C . LEU A 1 232 ? -2.263 6.082 18.782 1.00 89.62 232 LEU A C 1
ATOM 1955 O O . LEU A 1 232 ? -3.407 5.784 18.463 1.00 89.62 232 LEU A O 1
ATOM 1959 N N . ASN A 1 233 ? -2.008 7.139 19.556 1.00 86.94 233 ASN A N 1
ATOM 1960 C CA . ASN A 1 233 ? -3.038 7.973 20.186 1.00 86.94 233 ASN A CA 1
ATOM 1961 C C . ASN A 1 233 ? -3.877 8.839 19.221 1.00 86.94 233 ASN A C 1
ATOM 1963 O O . ASN A 1 233 ? -4.741 9.590 19.661 1.00 86.94 233 ASN A O 1
ATOM 1967 N N . ARG A 1 234 ? -3.593 8.799 17.918 1.00 86.00 234 ARG A N 1
ATOM 1968 C CA . ARG A 1 234 ? -4.309 9.522 16.855 1.00 86.00 234 ARG A CA 1
ATOM 1969 C C . ARG A 1 234 ? -4.705 8.596 15.707 1.00 86.00 234 ARG A C 1
ATOM 1971 O O . ARG A 1 234 ? -5.048 9.080 14.631 1.00 86.00 234 ARG A O 1
ATOM 1978 N N . CYS A 1 235 ? -4.656 7.279 15.908 1.00 86.44 235 CYS A N 1
ATOM 1979 C CA . CYS A 1 235 ? -5.047 6.329 14.874 1.00 86.44 235 CYS A CA 1
ATOM 1980 C C . CYS A 1 235 ? -6.569 6.309 14.653 1.00 86.44 235 CYS A C 1
ATOM 1982 O O . CYS A 1 235 ? -7.026 5.796 13.640 1.00 86.44 235 CYS A O 1
ATOM 1984 N N . GLY A 1 236 ? -7.383 6.879 15.549 1.00 84.50 236 GLY A N 1
ATOM 1985 C CA . GLY A 1 236 ? -8.840 6.907 15.379 1.00 84.50 236 GLY A CA 1
ATOM 1986 C C . GLY A 1 236 ? -9.482 5.516 15.419 1.00 84.50 236 GLY A C 1
ATOM 1987 O O . GLY A 1 236 ? -10.570 5.334 14.879 1.00 84.50 236 GLY A O 1
ATOM 1988 N N . MET A 1 237 ? -8.794 4.541 16.015 1.00 86.69 237 MET A N 1
ATOM 1989 C CA . MET A 1 237 ? -9.293 3.199 16.315 1.00 86.69 237 MET A CA 1
ATOM 1990 C C . MET A 1 237 ? -9.403 3.063 17.829 1.00 86.69 237 MET A C 1
ATOM 1992 O O . MET A 1 237 ? -8.583 3.636 18.541 1.00 86.69 237 MET A O 1
ATOM 1996 N N . TRP A 1 238 ? -10.394 2.320 18.327 1.00 79.38 238 TRP A N 1
ATOM 1997 C CA . TRP A 1 238 ? -10.589 2.125 19.769 1.00 79.38 238 TRP A CA 1
ATOM 1998 C C . TRP A 1 238 ? -9.306 1.627 20.461 1.00 79.38 238 TRP A C 1
ATOM 2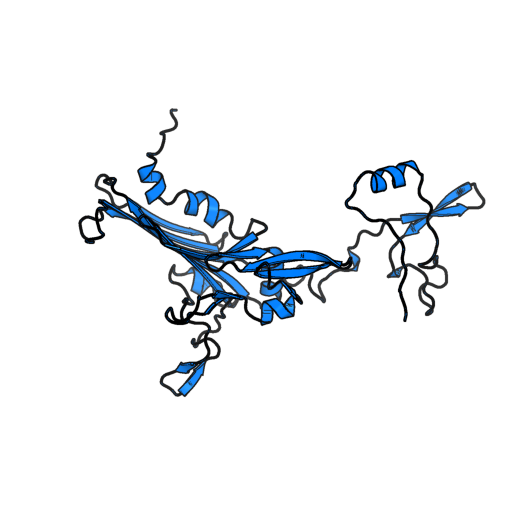000 O O . TRP A 1 238 ? -8.650 0.738 19.913 1.00 79.38 238 TRP A O 1
ATOM 2010 N N . PRO A 1 239 ? -8.930 2.169 21.638 1.00 81.56 239 PRO A N 1
ATOM 2011 C CA . PRO A 1 239 ? -9.635 3.173 22.454 1.00 81.56 239 PRO A CA 1
ATOM 2012 C C . PRO A 1 239 ? -9.353 4.640 22.068 1.00 81.56 239 PRO A C 1
ATOM 2014 O O . PRO A 1 239 ? -9.787 5.549 22.762 1.00 81.56 239 PRO A O 1
ATOM 2017 N N . PHE A 1 240 ? -8.624 4.889 20.979 1.00 82.12 240 PHE A N 1
ATOM 2018 C CA . PHE A 1 240 ? -8.224 6.221 20.497 1.00 82.12 240 PHE A CA 1
ATOM 2019 C C . PHE A 1 240 ? -9.166 6.800 19.431 1.00 82.12 240 PHE A C 1
ATOM 2021 O O . PHE A 1 240 ? -8.813 7.743 18.716 1.00 82.12 240 PHE A O 1
ATOM 2028 N N . ASN A 1 241 ? -10.349 6.213 19.267 1.00 72.12 241 ASN A N 1
ATOM 2029 C CA . ASN A 1 241 ? -11.441 6.837 18.543 1.00 72.12 241 ASN A CA 1
ATOM 2030 C C . ASN A 1 241 ? -12.155 7.788 19.508 1.00 72.12 241 ASN A C 1
ATOM 2032 O O . ASN A 1 241 ? -13.117 7.395 20.157 1.00 72.12 241 ASN A O 1
ATOM 2036 N N . ASP A 1 242 ? -11.656 9.021 19.632 1.00 61.91 242 ASP A N 1
ATOM 2037 C CA . ASP A 1 242 ? -12.313 10.068 20.426 1.00 61.91 242 ASP A CA 1
ATOM 2038 C C . ASP A 1 242 ? -13.733 10.310 19.877 1.00 61.91 242 ASP A C 1
ATOM 2040 O O . ASP A 1 242 ? -13.929 11.147 18.993 1.00 61.91 242 ASP A O 1
ATOM 2044 N N . LYS A 1 243 ? -14.729 9.582 20.395 1.00 54.12 243 LYS A N 1
ATOM 2045 C CA . LYS A 1 243 ? -16.152 9.894 20.199 1.00 54.12 243 LYS A CA 1
ATOM 2046 C C . LYS A 1 243 ? -16.483 11.273 20.777 1.00 54.12 243 LYS A C 1
ATOM 2048 O O . LYS A 1 243 ? -17.312 11.991 20.233 1.00 54.12 243 LYS A O 1
ATOM 2053 N N . ASP A 1 244 ? -15.722 11.689 21.788 1.00 51.12 244 ASP A N 1
ATOM 2054 C CA . ASP A 1 244 ? -15.829 12.979 22.475 1.00 51.12 244 ASP A CA 1
ATOM 2055 C C . ASP A 1 244 ? -15.479 14.193 21.589 1.00 51.12 244 ASP A C 1
ATOM 2057 O O . ASP A 1 244 ? -15.655 15.335 22.007 1.00 51.12 244 ASP A O 1
ATOM 2061 N N . LYS A 1 245 ? -14.951 13.978 20.373 1.00 50.94 245 LYS A N 1
ATOM 2062 C CA . LYS A 1 245 ? -14.649 15.042 19.395 1.00 50.94 245 LYS A CA 1
ATOM 2063 C C . LYS A 1 245 ? -15.685 15.180 18.286 1.00 50.94 245 LYS A C 1
ATOM 2065 O O . LYS A 1 245 ? -15.458 15.955 17.351 1.00 50.94 245 LYS A O 1
ATOM 2070 N N . GLU A 1 246 ? -16.803 14.463 18.349 1.00 57.41 246 GLU A N 1
ATOM 2071 C CA . GLU A 1 246 ? -17.950 14.876 17.552 1.00 57.41 246 GLU A CA 1
ATOM 2072 C C . GLU A 1 246 ? -18.342 16.291 17.988 1.00 57.41 246 GLU A C 1
ATOM 2074 O O . GLU A 1 246 ? -18.640 16.552 19.150 1.00 57.41 246 GLU A O 1
ATOM 2079 N N . ASN A 1 247 ? -18.265 17.245 17.056 1.00 60.56 247 ASN A N 1
ATOM 2080 C CA . ASN A 1 247 ? -18.745 18.598 17.305 1.00 60.56 247 ASN A CA 1
ATOM 2081 C C . ASN A 1 247 ? -20.271 18.539 17.341 1.00 60.56 247 ASN A C 1
ATOM 2083 O O . ASN A 1 247 ? -20.933 18.753 16.322 1.00 60.56 247 ASN A O 1
ATOM 2087 N N . TYR A 1 248 ? -20.818 18.208 18.504 1.00 74.62 248 TYR A N 1
ATOM 2088 C CA . TYR A 1 248 ? -22.244 18.284 18.742 1.00 74.62 248 TYR A CA 1
ATOM 2089 C C . TYR A 1 248 ? -22.682 19.743 18.660 1.00 74.62 248 TYR A C 1
ATOM 2091 O O . TYR A 1 248 ? -22.016 20.652 19.158 1.00 74.62 248 TYR A O 1
ATOM 2099 N N . ILE A 1 249 ? -23.785 19.970 17.956 1.00 79.56 249 ILE A N 1
ATOM 2100 C CA . ILE A 1 249 ? -24.353 21.299 17.772 1.00 79.56 249 ILE A CA 1
ATOM 2101 C C . ILE A 1 249 ? -25.572 21.462 18.668 1.00 79.56 249 ILE A C 1
ATOM 2103 O O . ILE A 1 249 ? -26.321 20.513 18.906 1.00 79.56 249 ILE A O 1
ATOM 2107 N N . ASP A 1 250 ? -25.798 22.691 19.118 1.00 87.00 250 ASP A N 1
ATOM 2108 C CA . ASP A 1 250 ? -26.987 23.018 19.888 1.00 87.00 250 ASP A CA 1
ATOM 2109 C C . ASP A 1 250 ? -28.186 23.273 18.971 1.00 87.00 250 ASP A C 1
ATOM 2111 O O . ASP A 1 250 ? -28.125 24.081 18.035 1.00 87.00 250 ASP A O 1
ATOM 2115 N N . PHE A 1 251 ? -29.321 22.665 19.301 1.00 88.31 251 PHE A N 1
ATOM 2116 C CA . PHE A 1 251 ? -30.606 22.943 18.672 1.00 88.31 251 PHE A CA 1
ATOM 2117 C C . PHE A 1 251 ? -31.497 23.786 19.577 1.00 88.31 251 PHE A C 1
ATOM 2119 O O . PHE A 1 251 ? -31.462 23.667 20.799 1.00 88.31 251 PHE A O 1
ATOM 2126 N N . ILE A 1 252 ? -32.336 24.631 18.973 1.00 88.56 252 ILE A N 1
ATOM 2127 C CA . ILE A 1 252 ? -33.402 25.324 19.704 1.00 88.56 252 ILE A CA 1
ATOM 2128 C C . ILE A 1 252 ? -34.516 24.308 19.967 1.00 88.56 252 ILE A C 1
ATOM 2130 O O . ILE A 1 252 ? -35.141 23.822 19.025 1.00 88.56 252 ILE A O 1
ATOM 2134 N N . ILE A 1 253 ? -34.760 24.007 21.239 1.00 89.12 253 ILE A N 1
ATOM 2135 C CA . ILE A 1 253 ? -35.748 23.011 21.688 1.00 89.12 253 ILE A CA 1
ATOM 2136 C C . ILE A 1 253 ? -37.025 23.649 22.249 1.00 89.12 253 ILE A C 1
ATOM 2138 O O . ILE A 1 253 ? -37.998 22.955 22.530 1.00 89.12 253 ILE A O 1
ATOM 2142 N N . GLY A 1 254 ? -37.039 24.972 22.425 1.00 87.19 254 GLY A N 1
ATOM 2143 C CA . GLY A 1 254 ? -38.187 25.692 22.963 1.00 87.19 254 GLY A CA 1
ATOM 2144 C C . GLY A 1 254 ? -37.925 27.181 23.160 1.00 87.19 254 GLY A C 1
ATOM 2145 O O . GLY A 1 254 ? -36.917 27.725 22.706 1.00 87.19 254 GLY A O 1
ATOM 2146 N N . VAL A 1 255 ? -38.856 27.833 23.850 1.00 86.44 255 VAL A N 1
ATOM 2147 C CA . VAL A 1 255 ? -38.807 29.253 24.214 1.00 86.44 255 VAL A CA 1
ATOM 2148 C C . VAL A 1 255 ? -39.136 29.368 25.700 1.00 86.44 255 VAL A C 1
ATOM 2150 O O . VAL A 1 255 ? -40.031 28.674 26.184 1.00 86.44 255 VAL A O 1
ATOM 2153 N N . ASP A 1 256 ? -38.394 30.194 26.431 1.00 87.25 256 ASP A N 1
ATOM 2154 C CA . ASP A 1 256 ? -38.597 30.384 27.863 1.00 87.25 256 ASP A CA 1
ATOM 2155 C C . ASP A 1 256 ? -39.724 31.389 28.178 1.00 87.25 256 ASP A C 1
ATOM 2157 O O . ASP A 1 256 ? -40.376 31.955 27.298 1.00 87.25 256 ASP A O 1
ATOM 2161 N N . LYS A 1 257 ? -39.960 31.627 29.473 1.00 89.56 257 LYS A N 1
ATOM 2162 C CA . LYS A 1 257 ? -40.997 32.551 29.964 1.00 89.56 257 LYS A CA 1
ATOM 2163 C C . LYS A 1 257 ? -40.787 34.019 29.563 1.00 89.56 257 LYS A C 1
ATOM 2165 O O . LYS A 1 257 ? -41.731 34.797 29.657 1.00 89.56 257 LYS A O 1
ATOM 2170 N N . ASN A 1 258 ? -39.573 34.397 29.170 1.00 88.50 258 ASN A N 1
ATOM 2171 C CA . ASN A 1 258 ? -39.221 35.750 28.748 1.00 88.50 258 ASN A CA 1
ATOM 2172 C C . ASN A 1 258 ? -39.278 35.904 27.219 1.00 88.50 258 ASN A C 1
ATOM 2174 O O . ASN A 1 258 ? -39.172 37.021 26.719 1.00 88.50 258 ASN A O 1
ATOM 2178 N N . GLY A 1 259 ? -39.492 34.807 26.484 1.00 84.12 259 GLY A N 1
ATOM 2179 C CA . GLY A 1 259 ? -39.505 34.795 25.024 1.00 84.12 259 GLY A CA 1
ATOM 2180 C C . GLY A 1 259 ? -38.149 34.467 24.394 1.00 84.12 259 GLY A C 1
ATOM 2181 O O . GLY A 1 259 ? -38.033 34.517 23.168 1.00 84.12 259 GLY A O 1
ATOM 2182 N N . ASP A 1 260 ? -37.143 34.102 25.190 1.00 88.69 260 ASP A N 1
ATOM 2183 C CA . ASP A 1 260 ? -35.808 33.772 24.700 1.00 88.69 260 ASP A CA 1
ATOM 2184 C C . ASP A 1 260 ? -35.716 32.302 24.272 1.00 88.69 260 ASP A C 1
ATOM 2186 O O . ASP A 1 260 ? -36.358 31.411 24.831 1.00 88.69 260 ASP A O 1
ATOM 2190 N N . SER A 1 261 ? -34.913 32.024 23.240 1.00 88.31 261 SER A N 1
ATOM 2191 C CA . SER A 1 261 ? -34.741 30.661 22.722 1.00 88.31 261 SER A CA 1
ATOM 2192 C C . SER A 1 261 ? -33.948 29.790 23.694 1.00 88.31 261 SER A C 1
ATOM 2194 O O . SER A 1 261 ? -32.809 30.112 24.029 1.00 88.31 261 SER A O 1
ATOM 2196 N N . VAL A 1 262 ? -34.507 28.635 24.054 1.00 89.56 262 VAL A N 1
ATOM 2197 C CA . VAL A 1 262 ? -33.811 27.606 24.832 1.00 89.56 262 VAL A CA 1
ATOM 2198 C C . VAL A 1 262 ? -33.089 26.674 23.871 1.00 89.56 262 VAL A C 1
ATOM 2200 O O . VAL A 1 262 ? -33.708 26.094 22.974 1.00 89.56 262 VAL A O 1
ATOM 2203 N N . LYS A 1 263 ? -31.778 26.536 24.059 1.00 90.25 263 LYS A N 1
ATOM 2204 C CA . LYS A 1 263 ? -30.912 25.683 23.246 1.00 90.25 263 LYS A CA 1
ATOM 2205 C C . LYS A 1 263 ? -30.389 24.503 24.054 1.00 90.25 263 LYS A C 1
ATOM 2207 O O . LYS A 1 263 ? -30.197 24.638 25.261 1.00 90.25 263 LYS A O 1
ATOM 2212 N N . TYR A 1 264 ? -30.161 23.378 23.388 1.00 89.75 264 TYR A N 1
ATOM 2213 C CA . TYR A 1 264 ? -29.544 22.205 23.995 1.00 89.75 264 TYR A CA 1
ATOM 2214 C C . TYR A 1 264 ? -28.718 21.414 22.980 1.00 89.75 264 TYR A C 1
ATOM 2216 O O . TYR A 1 264 ? -29.099 21.340 21.809 1.00 89.75 264 TYR A O 1
ATOM 2224 N N . SER A 1 265 ? -27.618 20.828 23.447 1.00 87.69 265 SER A N 1
ATOM 2225 C CA . SER A 1 265 ? -26.686 20.029 22.649 1.00 87.69 265 SER A CA 1
ATOM 2226 C C . SER A 1 265 ? -27.340 18.755 22.121 1.00 87.69 265 SER A C 1
ATOM 2228 O O . SER A 1 265 ? -28.159 18.131 22.796 1.00 87.69 265 SER A O 1
ATOM 2230 N N . CYS A 1 266 ? -26.969 18.337 20.910 1.00 82.69 266 CYS A N 1
ATOM 2231 C CA . CYS A 1 266 ? -27.341 17.022 20.389 1.00 82.69 266 CYS A CA 1
ATOM 2232 C C . CYS A 1 266 ? -26.395 15.895 20.829 1.00 82.69 266 CYS A C 1
ATOM 2234 O O . CYS A 1 266 ? -26.482 14.803 20.272 1.00 82.69 266 CYS A O 1
ATOM 2236 N N . ASN A 1 267 ? -25.495 16.156 21.783 1.00 84.81 267 ASN A N 1
ATOM 2237 C CA . ASN A 1 267 ? -24.615 15.154 22.372 1.00 84.81 267 ASN A CA 1
ATOM 2238 C C . ASN A 1 267 ? -25.438 14.065 23.090 1.00 84.81 267 ASN A C 1
ATOM 2240 O O . ASN A 1 267 ? -26.098 14.376 24.087 1.00 84.81 267 ASN A O 1
ATOM 2244 N N . PRO A 1 268 ? -25.406 12.797 22.633 1.00 79.69 268 PRO A N 1
ATOM 2245 C CA . PRO A 1 268 ? -26.123 11.700 23.277 1.00 79.69 268 PRO A CA 1
ATOM 2246 C C . PRO A 1 268 ? -25.776 11.530 24.758 1.00 79.69 268 PRO A C 1
ATOM 2248 O O . PRO A 1 268 ? -26.667 11.213 25.543 1.00 79.69 268 PRO A O 1
ATOM 2251 N N . ASP A 1 269 ? -24.525 11.799 25.142 1.00 82.69 269 ASP A N 1
ATOM 2252 C CA . ASP A 1 269 ? -24.037 11.627 26.515 1.00 82.69 269 ASP A CA 1
ATOM 2253 C C . ASP A 1 269 ? -24.513 12.738 27.465 1.00 82.69 269 ASP A C 1
ATOM 2255 O O . ASP A 1 269 ? -24.448 12.579 28.683 1.00 82.69 269 ASP A O 1
ATOM 2259 N N . GLU A 1 270 ? -25.026 13.852 26.931 1.00 84.50 270 GLU A N 1
ATOM 2260 C CA . GLU A 1 270 ? -25.625 14.951 27.705 1.00 84.50 270 GLU A CA 1
ATOM 2261 C C . GLU A 1 270 ? -27.159 14.865 27.755 1.00 84.50 270 GLU A C 1
ATOM 2263 O O . GLU A 1 270 ? -27.796 15.518 28.581 1.00 84.50 270 GLU A O 1
ATOM 2268 N N . LEU A 1 271 ? -27.777 14.049 26.896 1.00 87.50 271 LEU A N 1
ATOM 2269 C CA . LEU A 1 271 ? -29.229 13.908 26.811 1.00 87.50 271 LEU A CA 1
ATOM 2270 C C . LEU A 1 271 ? -29.769 12.923 27.850 1.00 87.50 271 LEU A C 1
ATOM 2272 O O . LEU A 1 271 ? -29.103 11.973 28.263 1.00 87.50 271 LEU A O 1
ATOM 2276 N N . ALA A 1 272 ? -31.023 13.131 28.255 1.00 88.25 272 ALA A N 1
ATOM 2277 C CA . ALA A 1 272 ? -31.710 12.204 29.143 1.00 88.25 272 ALA A CA 1
ATOM 2278 C C . ALA A 1 272 ? -32.105 10.931 28.392 1.00 88.25 272 ALA A C 1
ATOM 2280 O O . ALA A 1 272 ? -32.701 11.001 27.307 1.00 88.25 272 ALA A O 1
ATOM 2281 N N . ASN A 1 273 ? -31.867 9.770 29.003 1.00 81.56 273 ASN A N 1
ATOM 2282 C CA . ASN A 1 273 ? -32.335 8.481 28.495 1.00 81.56 273 ASN A CA 1
ATOM 2283 C C . ASN A 1 273 ? -33.432 7.873 29.391 1.00 81.56 273 ASN A C 1
ATOM 2285 O O . ASN A 1 273 ? -33.827 8.430 30.415 1.00 81.56 273 ASN A O 1
ATOM 2289 N N . TYR A 1 274 ? -33.981 6.727 28.981 1.00 78.62 274 TYR A N 1
ATOM 2290 C CA . TYR A 1 274 ? -34.995 6.006 29.765 1.00 78.62 274 TYR A CA 1
ATOM 2291 C C . TYR A 1 274 ? -34.400 5.131 30.881 1.00 78.62 274 TYR A C 1
ATOM 2293 O O . TYR A 1 274 ? -35.155 4.502 31.619 1.00 78.62 274 TYR A O 1
ATOM 2301 N N . PHE A 1 275 ? -33.073 5.096 31.013 1.00 83.56 275 PHE A N 1
ATOM 2302 C CA . PHE A 1 275 ? -32.336 4.231 31.935 1.00 83.56 275 PHE A CA 1
ATOM 2303 C C . PHE A 1 275 ? -31.777 4.978 33.156 1.00 83.56 275 PHE A C 1
ATOM 2305 O O . PHE A 1 275 ? -31.237 4.340 34.055 1.00 83.56 275 PHE A O 1
ATOM 2312 N N . GLY A 1 276 ? -31.980 6.298 33.235 1.00 79.12 276 GLY A N 1
ATOM 2313 C CA . GLY A 1 276 ? -31.666 7.115 34.409 1.00 79.12 276 GLY A CA 1
ATOM 2314 C C . GLY A 1 276 ? -30.527 8.115 34.219 1.00 79.12 276 GLY A C 1
ATOM 2315 O O . GLY A 1 276 ? -30.266 8.883 35.145 1.00 79.12 276 GLY A O 1
ATOM 2316 N N . ASP A 1 277 ? -29.894 8.159 33.045 1.00 82.50 277 ASP A N 1
ATOM 2317 C CA . ASP A 1 277 ? -28.848 9.144 32.765 1.00 82.50 277 ASP A CA 1
ATOM 2318 C C . ASP A 1 277 ? -29.452 10.520 32.479 1.00 82.50 277 ASP A C 1
ATOM 2320 O O . ASP A 1 277 ? -30.514 10.635 31.858 1.00 82.50 277 ASP A O 1
ATOM 2324 N N . ASN A 1 278 ? -28.761 11.561 32.954 1.00 85.62 278 ASN A N 1
ATOM 2325 C CA . ASN A 1 278 ? -29.108 12.976 32.799 1.00 85.62 278 ASN A CA 1
ATOM 2326 C C . ASN A 1 278 ? -30.601 13.283 33.034 1.00 85.62 278 ASN A C 1
ATOM 2328 O O . ASN A 1 278 ? -31.238 13.897 32.184 1.00 85.62 278 ASN A O 1
ATOM 2332 N N . PRO A 1 279 ? -31.202 12.923 34.183 1.00 84.69 279 PRO A N 1
ATOM 2333 C CA . PRO A 1 279 ? -32.660 12.953 34.371 1.00 84.69 279 PRO A CA 1
ATOM 2334 C C . PRO A 1 279 ? -33.294 14.349 34.241 1.00 84.69 279 PRO A C 1
ATOM 2336 O O . PRO A 1 279 ? -34.505 14.463 34.059 1.00 84.69 279 PRO A O 1
ATOM 2339 N N . ASN A 1 280 ? -32.481 15.403 34.338 1.00 87.12 280 ASN A N 1
ATOM 2340 C CA . ASN A 1 280 ? -32.902 16.798 34.215 1.00 87.12 280 ASN A CA 1
ATOM 2341 C C . ASN A 1 280 ? -32.649 17.390 32.814 1.00 87.12 280 ASN A C 1
ATOM 2343 O O . ASN A 1 280 ? -32.983 18.551 32.582 1.00 87.12 280 ASN A O 1
ATOM 2347 N N . ALA A 1 281 ? -32.040 16.631 31.900 1.00 89.75 281 ALA A N 1
ATOM 2348 C CA . ALA A 1 281 ? -31.805 17.042 30.523 1.00 89.75 281 ALA A CA 1
ATOM 2349 C C . ALA A 1 281 ? -33.038 16.771 29.637 1.00 89.75 281 ALA A C 1
ATOM 2351 O O . ALA A 1 281 ? -33.903 15.956 29.979 1.00 89.75 281 ALA A O 1
ATOM 2352 N N . PRO A 1 282 ? -33.147 17.427 28.471 1.00 87.19 282 PRO A N 1
ATOM 2353 C CA . PRO A 1 282 ? -34.087 17.027 27.435 1.00 87.19 282 PRO A CA 1
ATOM 2354 C C . PRO A 1 282 ? -33.867 15.567 27.038 1.00 87.19 282 PRO A C 1
ATOM 2356 O O . PRO A 1 282 ? -32.735 15.092 26.943 1.00 87.19 282 PRO A O 1
ATOM 2359 N N . LYS A 1 283 ? -34.958 14.841 26.776 1.00 85.06 283 LYS A N 1
ATOM 2360 C CA . LYS A 1 283 ? -34.860 13.462 26.284 1.00 85.06 283 LYS A CA 1
ATOM 2361 C C . LYS A 1 283 ? -34.268 13.441 24.882 1.00 85.06 283 LYS A C 1
ATOM 2363 O O . LYS A 1 283 ? -34.561 14.334 24.089 1.00 85.06 283 LYS A O 1
ATOM 2368 N N . TYR A 1 284 ? -33.575 12.367 24.521 1.00 78.94 284 TYR A N 1
ATOM 2369 C CA . TYR A 1 284 ? -33.076 12.185 23.149 1.00 78.94 284 TYR A CA 1
ATOM 2370 C C . TYR A 1 284 ? -34.185 12.120 22.074 1.00 78.94 284 TYR A C 1
ATOM 2372 O O . TYR A 1 284 ? -33.907 12.241 20.888 1.00 78.94 284 TYR A O 1
ATOM 2380 N N . LEU A 1 285 ? -35.454 11.969 22.478 1.00 82.19 285 LEU A N 1
ATOM 2381 C CA . LEU A 1 285 ? -36.634 12.054 21.604 1.00 82.19 285 LEU A CA 1
ATOM 2382 C C . LEU A 1 285 ? -37.283 13.451 21.577 1.00 82.19 285 LEU A C 1
ATOM 2384 O O . LEU A 1 285 ? -38.416 13.594 21.117 1.00 82.19 285 LEU A O 1
ATOM 2388 N N . THR A 1 286 ? -36.618 14.479 22.109 1.00 84.56 286 THR A N 1
ATOM 2389 C CA . THR A 1 286 ? -37.152 15.846 22.111 1.00 84.56 286 THR A CA 1
ATOM 2390 C C . THR A 1 286 ? -37.207 16.367 20.672 1.00 84.56 286 THR A C 1
ATOM 2392 O O . THR A 1 286 ? -36.170 16.420 20.010 1.00 84.56 286 THR A O 1
ATOM 2395 N N . PRO A 1 287 ? -38.390 16.744 20.154 1.00 81.75 287 PRO A N 1
ATOM 2396 C CA . PRO A 1 287 ? -38.517 17.185 18.772 1.00 81.75 287 PRO A CA 1
ATOM 2397 C C . PRO A 1 287 ? -37.835 18.541 18.558 1.00 81.75 287 PRO A C 1
ATOM 2399 O O . PRO A 1 287 ? -38.006 19.466 19.351 1.00 81.75 287 PRO A O 1
ATOM 2402 N N . VAL A 1 288 ? -37.123 18.677 17.439 1.00 86.06 288 VAL A N 1
ATOM 2403 C CA . VAL A 1 288 ? -36.536 19.941 16.973 1.00 86.06 288 VAL A CA 1
ATOM 2404 C C . VAL A 1 288 ? -37.228 20.353 15.681 1.00 86.06 288 VAL A C 1
ATOM 2406 O O . VAL A 1 288 ? -37.378 19.553 14.757 1.00 86.06 288 VAL A O 1
ATOM 2409 N N . PHE A 1 289 ? -37.642 21.616 15.603 1.00 80.94 289 PHE A N 1
ATOM 2410 C CA . PHE A 1 289 ? -38.335 22.157 14.438 1.00 80.94 289 PHE A CA 1
ATOM 2411 C C . PHE A 1 289 ? -37.402 23.053 13.628 1.00 80.94 289 PHE A C 1
ATOM 2413 O O . PHE A 1 289 ? -36.789 23.983 14.152 1.00 80.94 289 PHE A O 1
ATOM 2420 N N . PHE A 1 290 ? -37.332 22.805 12.324 1.00 81.12 290 PHE A N 1
ATOM 2421 C CA . PHE A 1 290 ? -36.538 23.607 11.400 1.00 81.12 290 PHE A CA 1
ATOM 2422 C C . PHE A 1 290 ? -37.420 24.581 10.630 1.00 81.12 290 PHE A C 1
ATOM 2424 O O . PHE A 1 290 ? -38.558 24.277 10.267 1.00 81.12 290 PHE A O 1
ATOM 2431 N N . ARG A 1 291 ? -36.868 25.758 10.321 1.00 81.00 291 ARG A N 1
ATOM 2432 C CA . ARG A 1 291 ? -37.503 26.669 9.366 1.00 81.00 291 ARG A CA 1
ATOM 2433 C C . ARG A 1 291 ? -37.584 25.993 8.001 1.00 81.00 291 ARG A C 1
ATOM 2435 O O . ARG A 1 291 ? -36.654 25.289 7.599 1.00 81.00 291 ARG A O 1
ATOM 2442 N N . ARG A 1 292 ? -38.665 26.253 7.267 1.00 82.00 292 ARG A N 1
ATOM 2443 C CA . ARG A 1 292 ? -38.903 25.650 5.950 1.00 82.00 292 ARG A CA 1
ATOM 2444 C C . ARG A 1 292 ? -37.724 25.874 5.004 1.00 82.00 292 ARG A C 1
ATOM 2446 O O . ARG A 1 292 ? -37.325 24.950 4.318 1.00 82.00 292 ARG A O 1
ATOM 2453 N N . GLU A 1 293 ? -37.114 27.057 5.028 1.00 82.50 293 GLU A N 1
ATOM 2454 C CA . GLU A 1 293 ? -35.983 27.419 4.166 1.00 82.50 293 GLU A CA 1
ATOM 2455 C C . GLU A 1 293 ? -34.731 26.570 4.434 1.00 82.50 293 GLU A C 1
ATOM 2457 O O . GLU A 1 293 ? -33.927 26.365 3.526 1.00 82.50 293 GLU A O 1
ATOM 2462 N N . VAL A 1 294 ? -34.556 26.073 5.665 1.00 77.44 294 VAL A N 1
ATOM 2463 C CA . VAL A 1 294 ? -33.476 25.139 6.010 1.00 77.44 294 VAL A CA 1
ATOM 2464 C C . VAL A 1 294 ? -33.765 23.790 5.367 1.00 77.44 294 VAL A C 1
ATOM 2466 O O . VAL A 1 294 ? -32.931 23.285 4.624 1.00 77.44 294 VAL A O 1
ATOM 2469 N N . LEU A 1 295 ? -34.969 23.254 5.577 1.00 79.25 295 LEU A N 1
ATOM 2470 C CA . LEU A 1 295 ? -35.378 21.961 5.026 1.00 79.25 295 LEU A CA 1
ATOM 2471 C C . LEU A 1 295 ? -35.375 21.955 3.491 1.00 79.25 295 LEU A C 1
ATOM 2473 O O . LEU A 1 295 ? -34.915 20.992 2.889 1.00 79.25 295 LEU A O 1
ATOM 2477 N N . THR A 1 296 ? -35.803 23.044 2.845 1.00 79.50 296 THR A N 1
ATOM 2478 C CA . THR A 1 296 ? -35.791 23.172 1.379 1.00 79.50 296 THR A CA 1
ATOM 2479 C C . THR A 1 296 ? -34.390 23.004 0.789 1.00 79.50 296 THR A C 1
ATOM 2481 O O . THR A 1 296 ? -34.262 22.421 -0.283 1.00 79.50 296 THR A O 1
ATOM 2484 N N . LYS A 1 297 ? -33.333 23.466 1.474 1.00 72.94 297 LYS A N 1
ATOM 2485 C CA . LYS A 1 297 ? -31.949 23.254 1.016 1.00 72.94 297 LYS A CA 1
ATOM 2486 C C . LYS A 1 297 ? -31.568 21.777 1.039 1.00 72.94 297 LYS A C 1
ATOM 2488 O O . LYS A 1 297 ? -30.948 21.314 0.092 1.00 72.94 297 LYS A O 1
ATOM 2493 N N . TYR A 1 298 ? -31.968 21.050 2.081 1.00 63.62 298 TYR A N 1
ATOM 2494 C CA . TYR A 1 298 ? -31.718 19.611 2.179 1.00 63.62 298 TYR A CA 1
ATOM 2495 C C . TYR A 1 298 ? -32.513 18.830 1.123 1.00 63.62 298 TYR A C 1
ATOM 2497 O O . TYR A 1 298 ? -31.932 18.010 0.427 1.00 63.62 298 TYR A O 1
ATOM 2505 N N . TYR A 1 299 ? -33.791 19.157 0.896 1.00 68.31 299 TYR A N 1
ATOM 2506 C CA . TYR A 1 299 ? -34.606 18.488 -0.131 1.00 68.31 299 TYR A CA 1
ATOM 2507 C C . TYR A 1 299 ? -34.187 18.787 -1.579 1.00 68.31 299 TYR A C 1
ATOM 2509 O O . TYR A 1 299 ? -34.467 17.992 -2.473 1.00 68.31 299 TYR A O 1
ATOM 2517 N N . ALA A 1 300 ? -33.541 19.928 -1.840 1.00 70.38 300 ALA A N 1
ATOM 2518 C CA . ALA A 1 300 ? -33.083 20.300 -3.181 1.00 70.38 300 ALA A CA 1
ATOM 2519 C C . ALA A 1 300 ? -31.782 19.589 -3.608 1.00 70.38 300 ALA A C 1
ATOM 2521 O O . ALA A 1 300 ? -31.456 19.578 -4.796 1.00 70.38 300 ALA A O 1
ATOM 2522 N N . HIS A 1 301 ? -31.046 18.989 -2.668 1.00 55.47 301 HIS A N 1
ATOM 2523 C CA . HIS A 1 301 ? -29.877 18.157 -2.941 1.00 55.47 301 HIS A CA 1
ATOM 2524 C C . HIS A 1 301 ? -30.279 16.682 -2.824 1.00 55.47 301 HIS A C 1
ATOM 2526 O O . HIS A 1 301 ? -30.346 16.135 -1.730 1.00 55.47 301 HIS A O 1
ATOM 2532 N N . LEU A 1 302 ? -30.538 16.032 -3.964 1.00 43.28 302 LEU 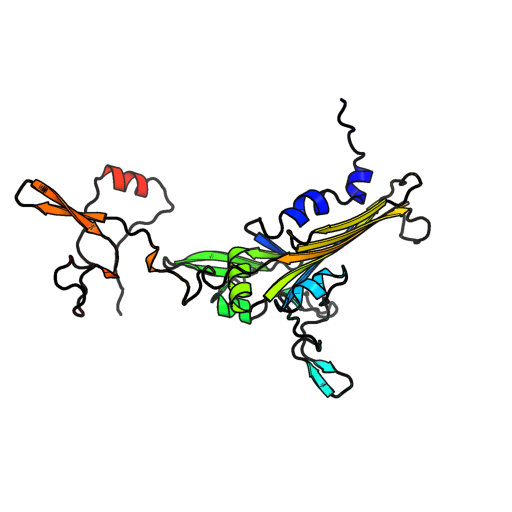A N 1
ATOM 2533 C CA . LEU A 1 302 ? -31.090 14.669 -4.077 1.00 43.28 302 LEU A CA 1
ATOM 2534 C C . LEU A 1 302 ? -30.154 13.521 -3.608 1.00 43.28 302 LEU A C 1
ATOM 2536 O O . LEU A 1 302 ? -30.302 12.394 -4.064 1.00 43.28 302 LEU A O 1
ATOM 2540 N N . TYR A 1 303 ? -29.192 13.801 -2.724 1.00 42.62 303 TYR A N 1
ATOM 2541 C CA . TYR A 1 303 ? -28.293 12.824 -2.088 1.00 42.62 303 TYR A CA 1
ATOM 2542 C C . TYR A 1 303 ? -28.067 13.113 -0.596 1.00 42.62 303 TYR A C 1
ATOM 2544 O O . TYR A 1 303 ? -26.991 12.866 -0.065 1.00 42.62 303 TYR A O 1
ATOM 2552 N N . LEU A 1 304 ? -29.065 13.660 0.094 1.00 38.78 304 LEU A N 1
ATOM 2553 C CA . LEU A 1 304 ? -29.088 13.693 1.555 1.00 38.78 304 LEU A CA 1
ATOM 2554 C C . LEU A 1 304 ? -30.510 13.362 2.004 1.00 38.78 304 LEU A C 1
ATOM 2556 O O . LEU A 1 304 ? -31.364 14.243 2.114 1.00 38.78 304 LEU A O 1
ATOM 2560 N N . GLU A 1 305 ? -30.773 12.073 2.213 1.00 38.94 305 GLU A N 1
ATOM 2561 C CA . GLU A 1 305 ? -32.010 11.627 2.845 1.00 38.94 305 GLU A CA 1
ATOM 2562 C C . GLU A 1 305 ? -32.046 12.147 4.287 1.00 38.94 305 GLU A C 1
ATOM 2564 O O . GLU A 1 305 ? -31.208 11.830 5.130 1.00 38.94 305 GLU A O 1
ATOM 2569 N N . LEU A 1 306 ? -33.030 12.997 4.567 1.00 39.81 306 LEU A N 1
ATOM 2570 C CA . LEU A 1 306 ? -33.532 13.180 5.921 1.00 39.81 306 LEU A CA 1
ATOM 2571 C C . LEU A 1 306 ? -34.275 11.899 6.313 1.00 39.81 306 LEU A C 1
ATOM 2573 O O . LEU A 1 306 ? -34.971 11.339 5.475 1.00 39.81 306 LEU A O 1
ATOM 2577 N N . PHE A 1 307 ? -34.172 11.471 7.571 1.00 32.56 307 PHE A N 1
ATOM 2578 C CA . PHE A 1 307 ? -35.288 11.303 8.521 1.00 32.56 307 PHE A CA 1
ATOM 2579 C C . PHE A 1 307 ? -34.858 10.389 9.701 1.00 32.56 307 PHE A C 1
ATOM 2581 O O . PHE A 1 307 ? -33.666 10.197 9.912 1.00 32.56 307 PHE A O 1
ATOM 2588 N N . PRO A 1 308 ? -35.767 10.036 10.624 1.00 35.28 308 PRO A N 1
ATOM 2589 C CA . PRO A 1 308 ? -35.704 10.317 12.049 1.00 35.28 308 PRO A CA 1
ATOM 2590 C C . PRO A 1 308 ? -34.976 9.206 12.828 1.00 35.28 308 PRO A C 1
ATOM 2592 O O . PRO A 1 308 ? -34.769 8.097 12.344 1.00 35.28 308 PRO A O 1
ATOM 2595 N N . LEU A 1 309 ? -34.665 9.474 14.097 1.00 33.09 309 LEU A N 1
ATOM 2596 C CA . LEU A 1 309 ? -34.318 8.442 15.077 1.00 33.09 309 LEU A CA 1
ATOM 2597 C C . LEU A 1 309 ? -35.494 7.461 15.254 1.00 33.09 309 LEU A C 1
ATOM 2599 O O . LEU A 1 309 ? -36.360 7.668 16.102 1.00 33.09 309 LEU A O 1
ATOM 2603 N N . THR A 1 310 ? -35.522 6.377 14.481 1.00 31.69 310 THR A N 1
ATOM 2604 C CA . THR A 1 310 ? -36.322 5.186 14.793 1.00 31.69 310 THR A CA 1
ATOM 2605 C C . THR A 1 310 ? -35.441 3.949 14.795 1.00 31.69 310 THR A C 1
ATOM 2607 O O . THR A 1 310 ? -35.085 3.414 13.750 1.00 31.69 310 THR A O 1
ATOM 2610 N N . TYR A 1 311 ? -35.153 3.472 16.007 1.00 28.62 311 TYR A N 1
ATOM 2611 C CA . TYR A 1 311 ? -34.927 2.059 16.276 1.00 28.62 311 TYR A CA 1
ATOM 2612 C C . TYR A 1 311 ? -36.161 1.279 15.802 1.00 28.62 311 TYR A C 1
ATOM 2614 O O . TYR A 1 311 ? -37.247 1.444 16.359 1.00 28.62 311 TYR A O 1
ATOM 2622 N N . LEU A 1 312 ? -36.000 0.420 14.798 1.00 25.94 312 LEU A N 1
ATOM 2623 C CA . LEU A 1 312 ? -36.914 -0.697 14.587 1.00 25.94 312 LEU A CA 1
ATOM 2624 C C . LEU A 1 312 ? -36.469 -1.825 15.517 1.00 25.94 312 LEU A C 1
ATOM 2626 O O . LEU A 1 312 ? -35.543 -2.572 15.219 1.00 25.94 312 LEU A O 1
ATOM 2630 N N . VAL A 1 313 ? -37.123 -1.901 16.674 1.00 32.53 313 VAL A N 1
ATOM 2631 C CA . VAL A 1 313 ? -37.235 -3.148 17.428 1.00 32.53 313 VAL A CA 1
ATOM 2632 C C . VAL A 1 313 ? -38.332 -3.968 16.757 1.00 32.53 313 VAL A C 1
ATOM 2634 O O . VAL A 1 313 ? -39.492 -3.556 16.754 1.00 32.53 313 VAL A O 1
ATOM 2637 N N . ASN A 1 314 ? -37.941 -5.102 16.185 1.00 35.16 314 ASN A N 1
ATOM 2638 C CA . ASN A 1 314 ? -38.617 -6.389 16.344 1.00 35.16 314 ASN A CA 1
ATOM 2639 C C . ASN A 1 314 ? -37.619 -7.511 16.083 1.00 35.16 314 ASN A C 1
ATOM 2641 O O . ASN A 1 314 ? -37.005 -7.496 14.994 1.00 35.16 314 ASN A O 1
#

Secondary structure (DSSP, 8-state):
-------HHHHHHTTHHIIIIIHHHTTTSSEEEEEEEEE-SSEEEEEEEEEEETTTHHHHTTSSS-SS-TT-SS-EE-TT--EETTS-SSS-EESEEEE--TTSS--EEEE-HHHHHHTT-EEETTTTEEEEE-TT--EEEEEEE-SSEEEEEHHHHHHHHHHHTEEEEEEEEEEEEESSPP-S--EEEEEEETTTTEEEEEEEEE-TTTT-TT-SEEEEEEEEEEEPPPPGGGS-STTS--GGGS-PPEEEEEE-TTSPEEEEE--TTTSB-TTSSSTTSPBTT------HHHHHHHHHSTT-----------

Radius of gyration: 27.15 Å; chains: 1; bounding box: 69×64×65 Å